Protein AF-A0A183HM89-F1 (afdb_monomer_lite)

Radius of gyration: 20.54 Å; chains: 1; bounding box: 51×41×59 Å

InterPro domains:
  IPR033060 Integrator complex subunit 7 [PTHR13322] (14-197)
  IPR056517 Integrator complex subunit 7, helical bundle [PF24437] (35-195)

Foldseek 3Di:
DQDDPPCNVPVQPDDLVSLQVQLVVCVVVVVLQPRNLVSLVSSLVVDDDLLSNLQSLLSNLCSQLDQPDLALVNLVRSLVSLVRSLVSLVVQCPDPVRVVVRVLVNLVSVLVSLQSVLSSQLNCLCVVQVPPDPDDDPVSLVVSLVSLLVSLVSLLVSLVSLVVSLVVCPVPDPVVSVVSVVSSVVSNVSSVVSNVVSVPRP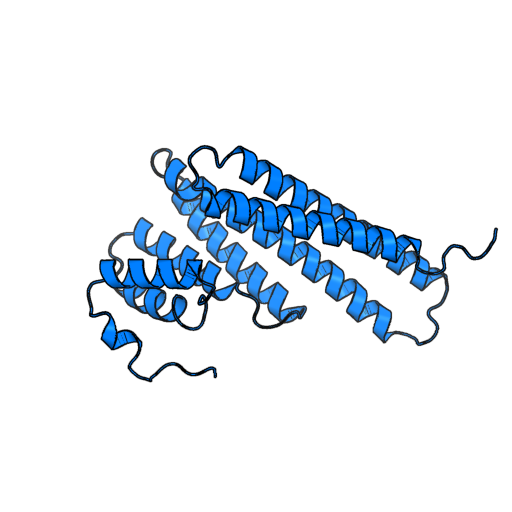PPPDD

Sequence (207 aa):
MTELPKNHLDFWGDDPWVLYLVARSAMRNGHWKLVALPILEVIHKKAKSFETGMWLTALRDICCSSLSEFTVPSLEKSIENLNSARLSLSALCSSRDSVRYFMFPLRFVDCLCSMYAALRNFLVVINTNLLLNDKPAPFIIKKISIRLQACAVRMNECHDMWLDLYKHCFDADTNTTTFVELYGGMCALFSAALQLFAKQQPLSLVL

pLDDT: mean 88.73, std 12.99, range [33.31, 98.38]

Organism: NCBI:txid387005

Structure (mmCIF, N/CA/C/O backbone):
data_AF-A0A183HM89-F1
#
_entry.id   AF-A0A183HM89-F1
#
loop_
_atom_site.group_PDB
_atom_site.id
_atom_site.type_symbol
_atom_site.label_atom_id
_atom_site.label_alt_id
_atom_site.label_comp_id
_atom_site.label_asym_id
_atom_site.label_entity_id
_atom_site.label_seq_id
_atom_site.pdbx_PDB_ins_code
_atom_site.Cartn_x
_atom_site.Cartn_y
_atom_site.Cartn_z
_atom_site.occupancy
_atom_site.B_iso_or_equiv
_atom_site.auth_seq_id
_atom_site.auth_comp_id
_atom_site.auth_asym_id
_atom_site.auth_atom_id
_atom_site.pdbx_PDB_model_num
ATOM 1 N N . MET A 1 1 ? -9.858 -20.904 -9.416 1.00 43.50 1 MET A N 1
ATOM 2 C CA . MET A 1 1 ? -8.945 -20.858 -10.580 1.00 43.50 1 MET A CA 1
ATOM 3 C C . MET A 1 1 ? -7.750 -20.012 -10.178 1.00 43.50 1 MET A C 1
ATOM 5 O O . MET A 1 1 ? -7.893 -18.800 -10.128 1.00 43.50 1 MET A O 1
ATOM 9 N N . THR A 1 2 ? -6.637 -20.618 -9.765 1.00 58.12 2 THR A N 1
ATOM 10 C CA . THR A 1 2 ? -5.543 -19.902 -9.067 1.00 58.12 2 THR A CA 1
ATOM 11 C C . THR A 1 2 ? -4.144 -20.270 -9.550 1.00 58.12 2 THR A C 1
ATOM 13 O O . THR A 1 2 ? -3.171 -19.837 -8.946 1.00 58.12 2 THR A O 1
ATOM 16 N N . GLU A 1 3 ? -4.013 -21.026 -10.639 1.00 65.06 3 GLU A N 1
ATOM 17 C CA . GLU A 1 3 ? -2.700 -21.399 -11.164 1.00 65.06 3 GLU A CA 1
ATOM 18 C C . GLU A 1 3 ? -2.549 -20.922 -12.604 1.00 65.06 3 GLU A C 1
ATOM 20 O O . GLU A 1 3 ? -3.362 -21.233 -13.476 1.00 65.06 3 GLU A O 1
ATOM 25 N N . LEU A 1 4 ? -1.511 -20.116 -12.826 1.00 69.94 4 LEU A N 1
ATOM 26 C CA . LEU A 1 4 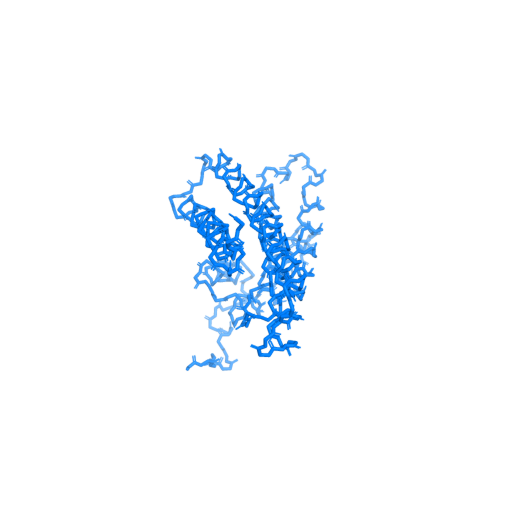? -1.069 -19.725 -14.157 1.00 69.94 4 LEU A CA 1
ATOM 27 C C . LEU A 1 4 ? -0.328 -20.904 -14.805 1.00 69.94 4 LEU A C 1
ATOM 29 O O . LEU A 1 4 ? 0.281 -21.711 -14.096 1.00 69.94 4 LEU A O 1
ATOM 33 N N . PRO A 1 5 ? -0.317 -21.005 -16.145 1.00 77.44 5 PRO A N 1
ATOM 34 C CA . PRO A 1 5 ? 0.499 -21.993 -16.841 1.00 77.44 5 PRO A CA 1
ATOM 35 C C . PRO A 1 5 ? 1.964 -21.934 -16.386 1.00 77.44 5 PRO A C 1
ATOM 37 O O . PRO A 1 5 ? 2.504 -20.849 -16.169 1.00 77.44 5 PRO A O 1
ATOM 40 N N . LYS A 1 6 ? 2.643 -23.083 -16.286 1.00 71.25 6 LYS A N 1
ATOM 41 C CA . LYS A 1 6 ? 4.047 -23.145 -15.825 1.00 71.25 6 LYS A CA 1
ATOM 42 C C . LYS A 1 6 ? 4.996 -22.247 -16.633 1.00 71.25 6 LYS A C 1
ATOM 44 O O . LYS A 1 6 ? 5.926 -21.695 -16.063 1.00 71.25 6 LYS A O 1
ATOM 49 N N . ASN A 1 7 ? 4.686 -22.023 -17.910 1.00 70.31 7 ASN A N 1
ATOM 50 C CA . ASN A 1 7 ? 5.485 -21.214 -18.833 1.00 70.31 7 ASN A CA 1
ATOM 51 C C . ASN A 1 7 ? 4.888 -19.813 -19.055 1.00 70.31 7 ASN A C 1
ATOM 53 O O . ASN A 1 7 ? 5.188 -19.171 -20.053 1.00 70.31 7 ASN A O 1
ATOM 57 N N . HIS A 1 8 ? 3.996 -19.328 -18.178 1.00 70.19 8 HIS A N 1
ATOM 58 C CA . HIS A 1 8 ? 3.287 -18.054 -18.382 1.00 70.19 8 HIS A CA 1
ATOM 59 C C . HIS A 1 8 ? 4.219 -16.833 -18.508 1.00 70.19 8 HIS A C 1
ATOM 61 O O . HIS A 1 8 ? 3.797 -15.809 -19.039 1.00 70.19 8 HIS A O 1
ATOM 67 N N . LEU A 1 9 ? 5.463 -16.935 -18.027 1.00 69.19 9 LEU A N 1
ATOM 68 C CA . LEU A 1 9 ? 6.488 -15.898 -18.162 1.00 69.19 9 LEU A CA 1
ATOM 69 C C . LEU A 1 9 ? 7.152 -15.911 -19.549 1.00 69.19 9 LEU A C 1
ATOM 71 O O . LEU A 1 9 ? 7.474 -14.843 -20.064 1.00 69.19 9 LEU A O 1
ATOM 75 N N . ASP A 1 10 ? 7.271 -17.081 -20.183 1.00 72.25 10 ASP A N 1
ATOM 76 C CA . ASP A 1 10 ? 7.957 -17.257 -21.474 1.00 72.25 10 ASP A CA 1
ATOM 77 C C . ASP A 1 10 ? 7.168 -16.646 -22.646 1.00 72.25 10 ASP A C 1
ATOM 79 O O . ASP A 1 10 ? 7.730 -16.342 -23.696 1.00 72.25 10 ASP A O 1
ATOM 83 N N . PHE A 1 11 ? 5.861 -16.416 -22.467 1.00 78.00 11 PHE A N 1
ATOM 84 C CA . PHE A 1 11 ? 4.994 -15.827 -23.496 1.00 78.00 11 PHE A CA 1
ATOM 85 C C . PHE A 1 11 ? 5.322 -14.365 -23.819 1.00 78.00 11 PHE A C 1
ATOM 87 O O . PHE A 1 11 ? 4.958 -13.888 -24.892 1.00 78.00 11 PHE A O 1
ATOM 94 N N . TRP A 1 12 ? 5.976 -13.645 -22.906 1.00 79.94 12 TRP A N 1
ATOM 95 C CA . TRP A 1 12 ? 6.200 -12.200 -23.033 1.00 79.94 12 TRP A CA 1
ATOM 96 C C . TRP A 1 12 ? 7.589 -11.848 -23.580 1.00 79.94 12 TRP A C 1
ATOM 98 O O . TRP A 1 12 ? 7.876 -10.673 -23.808 1.00 79.94 12 TRP A O 1
ATOM 108 N N . GLY A 1 13 ? 8.431 -12.859 -23.822 1.00 83.44 13 GLY A N 1
ATOM 109 C CA . GLY A 1 13 ? 9.804 -12.699 -24.291 1.00 83.44 13 GLY A CA 1
ATOM 110 C C . GLY A 1 13 ? 10.787 -12.250 -23.204 1.00 83.44 13 GLY A C 1
ATOM 111 O O . GLY A 1 13 ? 10.458 -12.156 -22.024 1.00 83.44 13 GLY A O 1
ATOM 112 N N . ASP A 1 14 ? 12.024 -11.973 -23.622 1.00 87.25 14 ASP A N 1
ATOM 113 C CA . ASP A 1 14 ? 13.154 -11.698 -22.722 1.00 87.25 14 ASP A CA 1
ATOM 114 C C . ASP A 1 14 ? 13.502 -10.215 -22.543 1.00 87.25 14 ASP A C 1
ATOM 116 O O . ASP A 1 14 ? 14.364 -9.881 -21.714 1.00 87.25 14 ASP A O 1
ATOM 120 N N . ASP A 1 15 ? 12.860 -9.339 -23.320 1.00 91.50 15 ASP A N 1
ATOM 121 C CA . ASP A 1 15 ? 13.123 -7.904 -23.294 1.00 91.50 15 ASP A CA 1
ATOM 122 C C . ASP A 1 15 ? 12.691 -7.293 -21.944 1.00 91.50 15 ASP A C 1
ATOM 124 O O . ASP A 1 15 ? 11.500 -7.310 -21.609 1.00 91.50 15 ASP A O 1
ATOM 128 N N . PRO A 1 16 ? 13.624 -6.729 -21.147 1.00 91.62 16 PRO A N 1
ATOM 129 C CA . PRO A 1 16 ? 13.301 -6.196 -19.826 1.00 91.62 16 PRO A CA 1
ATOM 130 C C . PRO A 1 16 ? 12.268 -5.068 -19.853 1.00 91.62 16 PRO A C 1
ATOM 132 O O . PRO A 1 16 ? 11.530 -4.903 -18.881 1.00 91.62 16 PRO A O 1
ATOM 135 N N . TRP A 1 17 ? 12.205 -4.294 -20.940 1.00 93.44 17 TRP A N 1
ATOM 136 C CA . TRP A 1 17 ? 11.247 -3.201 -21.067 1.00 93.44 17 TRP A CA 1
ATOM 137 C C . TRP A 1 17 ? 9.826 -3.715 -21.313 1.00 93.44 17 TRP A C 1
ATOM 139 O O . TRP A 1 17 ? 8.907 -3.309 -20.599 1.00 93.44 17 TRP A O 1
ATOM 149 N N . VAL A 1 18 ? 9.635 -4.659 -22.240 1.00 94.31 18 VAL A N 1
ATOM 150 C CA . VAL A 1 18 ? 8.342 -5.341 -22.437 1.00 94.31 18 VAL A CA 1
ATOM 151 C C . VAL A 1 18 ? 7.877 -6.003 -21.140 1.00 94.31 18 VAL A C 1
ATOM 153 O O . VAL A 1 18 ? 6.747 -5.770 -20.705 1.00 94.31 18 VAL A O 1
ATOM 156 N N . LEU A 1 19 ? 8.755 -6.748 -20.466 1.00 94.81 19 LEU A N 1
ATOM 157 C CA . LEU A 1 19 ? 8.446 -7.377 -19.180 1.00 94.81 19 LEU A CA 1
ATOM 158 C C . LEU A 1 19 ? 8.037 -6.344 -18.119 1.00 94.81 19 LEU A C 1
ATOM 160 O O . LEU A 1 19 ? 7.037 -6.529 -17.424 1.00 94.81 19 LEU A O 1
ATOM 164 N N . TYR A 1 20 ? 8.742 -5.215 -18.031 1.00 96.00 20 TYR A N 1
ATOM 165 C CA . TYR A 1 20 ? 8.374 -4.122 -17.132 1.00 96.00 20 TYR A CA 1
ATOM 166 C C . TYR A 1 20 ? 6.972 -3.560 -17.428 1.00 96.00 20 TYR A C 1
ATOM 168 O O . TYR A 1 20 ? 6.183 -3.342 -16.505 1.00 96.00 20 TYR A O 1
ATOM 176 N N . LEU A 1 21 ? 6.619 -3.367 -18.704 1.00 95.75 21 LEU A N 1
ATOM 177 C CA . LEU A 1 21 ? 5.287 -2.902 -19.103 1.00 95.75 21 LEU A CA 1
ATOM 178 C C . LEU A 1 21 ? 4.186 -3.904 -18.728 1.00 95.75 21 LEU A C 1
ATOM 180 O O . LEU A 1 21 ? 3.126 -3.490 -18.245 1.00 95.75 21 LEU A O 1
ATOM 184 N N . VAL A 1 22 ? 4.442 -5.205 -18.900 1.00 94.94 22 VAL A N 1
ATOM 185 C CA . VAL A 1 22 ? 3.522 -6.277 -18.490 1.00 94.94 22 VAL A CA 1
ATOM 186 C C . VAL A 1 22 ? 3.343 -6.273 -16.972 1.00 94.94 22 VAL A C 1
ATOM 188 O O . VAL A 1 22 ? 2.206 -6.238 -16.501 1.00 94.94 22 VAL A O 1
ATOM 191 N N . ALA A 1 23 ? 4.434 -6.215 -16.201 1.00 96.12 23 ALA A N 1
ATOM 192 C CA . ALA A 1 23 ? 4.377 -6.137 -14.741 1.00 96.12 23 ALA A CA 1
ATOM 193 C C . ALA A 1 23 ? 3.578 -4.915 -14.267 1.00 96.12 23 ALA A C 1
ATOM 195 O O . ALA A 1 23 ? 2.689 -5.042 -13.426 1.00 96.12 23 ALA A O 1
ATOM 196 N N . ARG A 1 24 ? 3.818 -3.741 -14.860 1.00 95.44 24 ARG A N 1
ATOM 197 C CA . ARG A 1 24 ? 3.073 -2.510 -14.558 1.00 95.44 24 ARG A CA 1
ATOM 198 C C . ARG A 1 24 ? 1.575 -2.659 -14.839 1.00 95.44 24 ARG A C 1
ATOM 200 O O . ARG A 1 24 ? 0.753 -2.235 -14.029 1.00 95.44 24 ARG A O 1
ATOM 207 N N . SER A 1 25 ? 1.208 -3.274 -15.965 1.00 95.19 25 SER A N 1
ATOM 208 C CA . SER A 1 25 ? -0.196 -3.552 -16.294 1.00 95.19 25 SER A CA 1
ATOM 209 C C . SER A 1 25 ? -0.821 -4.540 -15.305 1.00 95.19 25 SER A C 1
ATOM 211 O O . SER A 1 25 ? -1.937 -4.324 -14.836 1.00 95.19 25 SER A O 1
ATOM 213 N N . ALA A 1 26 ? -0.096 -5.593 -14.928 1.00 94.88 26 ALA A N 1
ATOM 214 C CA . ALA A 1 26 ? -0.544 -6.566 -13.939 1.00 94.88 26 ALA A CA 1
ATOM 215 C C . ALA A 1 26 ? -0.775 -5.922 -12.561 1.00 94.88 26 ALA A C 1
ATOM 217 O O . ALA A 1 26 ? -1.813 -6.166 -11.948 1.00 94.88 26 ALA A O 1
ATOM 218 N N . MET A 1 27 ? 0.125 -5.040 -12.109 1.00 94.81 27 MET A N 1
ATOM 219 C CA . MET A 1 27 ? -0.066 -4.260 -10.880 1.00 94.81 27 MET A CA 1
ATOM 220 C C . MET A 1 27 ? -1.336 -3.407 -10.949 1.00 94.81 27 MET A C 1
ATOM 222 O O . MET A 1 27 ? -2.167 -3.464 -10.044 1.00 94.81 27 MET A O 1
ATOM 226 N N . ARG A 1 28 ? -1.538 -2.669 -12.047 1.00 92.31 28 ARG A N 1
ATOM 227 C CA . ARG A 1 28 ? -2.732 -1.829 -12.233 1.00 92.31 28 ARG A CA 1
ATOM 228 C C . ARG A 1 28 ? -4.040 -2.627 -12.161 1.00 92.31 28 ARG A C 1
ATOM 230 O O . ARG A 1 28 ? -5.034 -2.108 -11.677 1.00 92.31 28 ARG A O 1
ATOM 237 N N . ASN A 1 29 ? -4.030 -3.882 -12.609 1.00 91.62 29 ASN A N 1
ATOM 238 C CA . ASN A 1 29 ? -5.200 -4.764 -12.605 1.00 91.62 29 ASN A CA 1
ATOM 239 C C . ASN A 1 29 ? -5.315 -5.648 -11.344 1.00 91.62 29 ASN A C 1
ATOM 241 O O . ASN A 1 29 ? -6.124 -6.569 -11.313 1.00 91.62 29 ASN A O 1
ATOM 245 N N . GLY A 1 30 ? -4.508 -5.413 -10.303 1.00 91.00 30 GLY A N 1
ATOM 246 C CA . GLY A 1 30 ? -4.598 -6.169 -9.045 1.00 91.00 30 GLY A CA 1
ATOM 247 C C . GLY A 1 30 ? -3.865 -7.518 -9.035 1.00 91.00 30 GLY A C 1
ATOM 248 O O . GLY A 1 30 ? -3.858 -8.209 -8.019 1.00 91.00 30 GLY A O 1
ATOM 249 N N . HIS A 1 31 ? -3.170 -7.897 -10.111 1.00 93.00 31 HIS A N 1
ATOM 250 C CA . HIS A 1 31 ? -2.408 -9.151 -10.207 1.00 93.00 31 HIS A CA 1
ATOM 251 C C . HIS A 1 31 ? -0.983 -9.021 -9.641 1.00 93.00 31 HIS A C 1
ATOM 253 O O . HIS A 1 31 ? 0.008 -9.347 -10.299 1.00 93.00 31 HIS A O 1
ATOM 259 N N . TRP A 1 32 ? -0.876 -8.526 -8.405 1.00 94.44 32 TRP A N 1
ATOM 260 C CA . TRP A 1 32 ? 0.393 -8.090 -7.812 1.00 94.44 32 TRP A CA 1
ATOM 261 C C . TRP A 1 32 ? 1.334 -9.267 -7.537 1.00 94.44 32 TRP A C 1
ATOM 263 O O . TRP A 1 32 ? 2.454 -9.300 -8.036 1.00 94.44 32 TRP A O 1
ATOM 273 N N . LYS A 1 33 ? 0.873 -10.265 -6.774 1.00 93.00 33 LYS A N 1
ATOM 274 C CA . LYS A 1 33 ? 1.698 -11.417 -6.366 1.00 93.00 33 LYS A CA 1
ATOM 275 C C . LYS A 1 33 ? 1.858 -12.474 -7.451 1.00 93.00 33 LYS A C 1
ATOM 277 O O . LYS A 1 33 ? 2.943 -13.009 -7.612 1.00 93.00 33 LYS A O 1
ATOM 282 N N . LEU A 1 34 ? 0.779 -12.791 -8.166 1.00 90.44 34 LEU A N 1
ATOM 283 C CA . LEU A 1 34 ? 0.769 -13.929 -9.090 1.00 90.44 34 LEU A CA 1
ATOM 284 C C . LEU A 1 34 ? 1.454 -13.632 -10.426 1.00 90.44 34 LEU A C 1
ATOM 286 O O . LEU A 1 34 ? 2.015 -14.543 -11.016 1.00 90.44 34 LEU A O 1
ATOM 290 N N . VAL A 1 35 ? 1.399 -12.383 -10.904 1.00 92.56 35 VAL A N 1
ATOM 291 C CA . VAL A 1 35 ? 1.915 -12.014 -12.233 1.00 92.56 35 VAL A CA 1
ATOM 292 C C . VAL A 1 35 ? 3.024 -10.977 -12.125 1.00 92.56 35 VAL A C 1
ATOM 294 O O . VAL A 1 35 ? 4.127 -11.208 -12.610 1.00 92.56 35 VAL A O 1
ATOM 297 N N . ALA A 1 36 ? 2.760 -9.833 -11.484 1.00 95.94 36 ALA A N 1
ATOM 298 C CA . ALA A 1 36 ? 3.723 -8.735 -11.482 1.00 95.94 36 ALA A CA 1
ATOM 299 C C . ALA A 1 36 ? 5.013 -9.092 -10.734 1.00 95.94 36 ALA A C 1
ATOM 301 O O . ALA A 1 36 ? 6.098 -8.891 -11.272 1.00 95.94 36 ALA A O 1
ATOM 302 N N . LEU A 1 37 ? 4.910 -9.650 -9.525 1.00 96.12 37 LEU A N 1
ATOM 303 C CA . LEU A 1 37 ? 6.066 -9.957 -8.684 1.00 96.12 37 LEU A CA 1
ATOM 304 C C . LEU A 1 37 ? 7.083 -10.902 -9.363 1.00 96.12 37 LEU A C 1
ATOM 306 O O . LEU A 1 37 ? 8.247 -10.505 -9.441 1.00 96.12 37 LEU A O 1
ATOM 310 N N . PRO A 1 38 ? 6.700 -12.070 -9.926 1.00 94.75 38 PRO A N 1
ATOM 311 C CA . PRO A 1 38 ? 7.638 -12.929 -10.653 1.00 94.75 38 PRO A CA 1
ATOM 312 C C . PRO A 1 38 ? 8.347 -12.216 -11.812 1.00 94.75 38 PRO A C 1
ATOM 314 O O . PRO A 1 38 ? 9.552 -12.378 -12.003 1.00 94.75 38 PRO A O 1
ATOM 317 N N . ILE A 1 39 ? 7.628 -11.376 -12.564 1.00 95.31 39 ILE A N 1
ATOM 318 C CA . ILE A 1 39 ? 8.214 -10.611 -13.672 1.00 95.31 39 ILE A CA 1
ATOM 319 C C . ILE A 1 39 ? 9.216 -9.576 -13.145 1.00 95.31 39 ILE A C 1
ATOM 321 O O . ILE A 1 39 ? 10.328 -9.467 -13.667 1.00 95.31 39 ILE A O 1
ATOM 325 N N . LEU A 1 40 ? 8.849 -8.845 -12.087 1.00 96.75 40 LEU A N 1
ATOM 326 C CA . LEU A 1 40 ? 9.720 -7.866 -11.434 1.00 96.75 40 LEU A CA 1
ATOM 327 C C . LEU A 1 40 ? 11.003 -8.521 -10.899 1.00 96.75 40 LEU A C 1
ATOM 329 O O . LEU A 1 40 ? 12.074 -7.928 -10.987 1.00 96.75 40 LEU A O 1
ATOM 333 N N . GLU A 1 41 ? 10.928 -9.753 -10.392 1.00 95.50 41 GLU A N 1
ATOM 334 C CA . GLU A 1 41 ? 12.094 -10.524 -9.943 1.00 95.50 41 GLU A CA 1
ATOM 335 C C . GLU A 1 41 ? 13.050 -10.888 -11.078 1.00 95.50 41 GLU A C 1
ATOM 337 O O . GLU A 1 41 ? 14.270 -10.819 -10.902 1.00 95.50 41 GLU A O 1
ATOM 342 N N . VAL A 1 42 ? 12.516 -11.238 -12.250 1.00 93.94 42 VAL A N 1
ATOM 343 C CA . VAL A 1 42 ? 13.322 -11.523 -13.444 1.00 93.94 42 VAL A CA 1
ATOM 344 C C . VAL A 1 42 ? 14.054 -10.266 -13.908 1.00 93.94 42 VAL A C 1
ATOM 346 O O . VAL A 1 42 ? 15.271 -10.304 -14.104 1.00 93.94 42 VAL A O 1
ATOM 349 N N . ILE A 1 43 ? 13.351 -9.140 -14.050 1.00 95.12 43 ILE A N 1
ATOM 350 C CA . ILE A 1 43 ? 13.974 -7.900 -14.539 1.00 95.12 43 ILE A CA 1
ATOM 351 C C . ILE A 1 43 ? 14.906 -7.263 -13.502 1.00 95.12 43 ILE A C 1
ATOM 353 O O . ILE A 1 43 ? 15.910 -6.667 -13.884 1.00 95.12 43 ILE A O 1
ATOM 357 N N . HIS A 1 44 ? 14.650 -7.447 -12.202 1.00 95.62 44 HIS A N 1
ATOM 358 C CA . HIS A 1 44 ? 15.530 -6.967 -11.133 1.00 95.62 44 HIS A CA 1
ATOM 359 C C . HIS A 1 44 ? 16.934 -7.575 -11.233 1.00 95.62 44 HIS A C 1
ATOM 361 O O . HIS A 1 44 ? 17.924 -6.870 -11.064 1.00 95.62 44 HIS A O 1
ATOM 367 N N . LYS A 1 45 ? 17.050 -8.860 -11.595 1.00 93.25 45 LYS A N 1
ATOM 368 C CA . LYS A 1 45 ? 18.353 -9.519 -11.823 1.00 93.25 45 LYS A CA 1
ATOM 369 C C . LYS A 1 45 ? 19.129 -8.931 -13.007 1.00 93.25 45 LYS A C 1
ATOM 371 O O . LYS A 1 45 ? 20.341 -9.103 -13.082 1.00 93.25 45 LYS A O 1
ATOM 376 N N . LYS A 1 46 ? 18.437 -8.262 -13.933 1.00 92.56 46 LYS A N 1
ATOM 377 C CA . LYS A 1 46 ? 19.010 -7.626 -15.128 1.00 92.56 46 LYS A CA 1
ATOM 378 C C . LYS A 1 46 ? 19.274 -6.120 -14.921 1.00 92.56 46 LYS A C 1
ATOM 380 O O . LYS A 1 46 ? 19.742 -5.461 -15.850 1.00 92.56 46 LYS A O 1
ATOM 385 N N . ALA A 1 47 ? 18.974 -5.561 -13.742 1.00 92.25 47 ALA A N 1
ATOM 386 C CA . ALA A 1 47 ? 19.139 -4.138 -13.457 1.00 92.25 47 ALA A CA 1
ATOM 387 C C . ALA A 1 47 ? 20.623 -3.731 -13.451 1.00 92.25 47 ALA A C 1
ATOM 389 O O . ALA A 1 47 ? 21.446 -4.359 -12.791 1.00 92.25 47 ALA A O 1
ATOM 390 N N . LYS A 1 48 ? 20.957 -2.665 -14.190 1.00 91.31 48 LYS A N 1
ATOM 391 C CA . LYS A 1 48 ? 22.343 -2.183 -14.349 1.00 91.31 48 LYS A CA 1
ATOM 392 C C . LYS A 1 48 ? 22.666 -0.923 -13.547 1.00 91.31 48 LYS A C 1
ATOM 394 O O . LYS A 1 48 ? 23.834 -0.680 -13.271 1.00 91.31 48 LYS A O 1
ATOM 399 N N . SER A 1 49 ? 21.657 -0.115 -13.213 1.00 93.31 49 SER A N 1
ATOM 400 C CA . SER A 1 49 ? 21.833 1.120 -12.442 1.00 93.31 49 SER A CA 1
ATOM 401 C C . SER A 1 49 ? 21.275 0.964 -11.034 1.00 93.31 49 SER A C 1
ATOM 403 O O . SER A 1 49 ? 20.327 0.203 -10.814 1.00 93.31 49 SER A O 1
ATOM 405 N N . PHE A 1 50 ? 21.849 1.713 -10.094 1.00 91.56 50 PHE A N 1
ATOM 406 C CA . PHE A 1 50 ? 21.372 1.755 -8.718 1.00 91.56 50 PHE A CA 1
ATOM 407 C C . PHE A 1 50 ? 19.914 2.223 -8.657 1.00 91.56 50 PHE A C 1
ATOM 409 O O . PHE A 1 50 ? 19.085 1.572 -8.031 1.00 91.56 50 PHE A O 1
ATOM 416 N N . GLU A 1 51 ? 19.568 3.285 -9.383 1.00 92.94 51 GLU A N 1
ATOM 417 C CA . GLU A 1 51 ? 18.218 3.853 -9.406 1.00 92.94 51 GLU A CA 1
ATOM 418 C C . GLU A 1 51 ? 17.197 2.845 -9.934 1.00 92.94 51 GLU A C 1
ATOM 420 O O . GLU A 1 51 ? 16.127 2.665 -9.355 1.00 92.94 51 GLU A O 1
ATOM 425 N N . THR A 1 52 ? 17.551 2.131 -11.005 1.00 93.94 52 THR A N 1
ATOM 426 C CA . THR A 1 52 ? 16.701 1.079 -11.569 1.00 93.94 52 THR A CA 1
ATOM 427 C C . THR A 1 52 ? 16.519 -0.059 -10.567 1.00 93.94 52 THR A C 1
ATOM 429 O O . THR A 1 52 ? 15.400 -0.530 -10.372 1.00 93.94 52 THR A O 1
ATOM 432 N N . GLY A 1 53 ? 17.595 -0.481 -9.896 1.00 95.81 53 GLY A N 1
ATOM 433 C CA . GLY A 1 53 ? 17.541 -1.509 -8.856 1.00 95.81 53 GLY A CA 1
ATOM 434 C C . GLY A 1 53 ? 16.643 -1.109 -7.684 1.00 95.81 53 GLY A C 1
ATOM 435 O O . GLY A 1 53 ? 15.783 -1.887 -7.271 1.00 95.81 53 GLY A O 1
ATOM 436 N N . MET A 1 54 ? 16.770 0.127 -7.199 1.00 96.38 54 MET A N 1
ATOM 437 C CA . MET A 1 54 ? 15.957 0.660 -6.102 1.00 96.38 54 MET A CA 1
ATOM 438 C C . MET A 1 54 ? 14.484 0.797 -6.492 1.00 96.38 54 MET A C 1
ATOM 440 O O . MET A 1 54 ? 13.600 0.452 -5.710 1.00 96.38 54 MET A O 1
ATOM 444 N N . TRP A 1 55 ? 14.202 1.232 -7.721 1.00 96.94 55 TRP A N 1
ATOM 445 C CA . TRP A 1 55 ? 12.833 1.332 -8.222 1.00 96.94 55 TRP A CA 1
ATOM 446 C C . TRP A 1 55 ? 12.173 -0.043 -8.327 1.00 96.94 55 TRP A C 1
ATOM 448 O O . TRP A 1 55 ? 11.058 -0.244 -7.849 1.00 96.94 55 TRP A O 1
ATOM 458 N N . LEU A 1 56 ? 12.883 -1.020 -8.893 1.00 97.75 56 LEU A N 1
ATOM 459 C CA . LEU A 1 56 ? 12.392 -2.391 -8.989 1.00 97.75 56 LEU A CA 1
ATOM 460 C C . LEU A 1 56 ? 12.237 -3.042 -7.609 1.00 97.75 56 LEU A C 1
ATOM 462 O O . LEU A 1 56 ? 11.277 -3.781 -7.405 1.00 97.75 56 LEU A O 1
ATOM 466 N N . THR A 1 57 ? 13.117 -2.737 -6.652 1.00 97.88 57 THR A N 1
ATOM 467 C CA . THR A 1 57 ? 12.973 -3.173 -5.252 1.00 97.88 57 THR A CA 1
ATOM 468 C C . THR A 1 57 ? 11.690 -2.618 -4.643 1.00 97.88 57 THR A C 1
ATOM 470 O O . THR A 1 57 ? 10.871 -3.389 -4.147 1.00 97.88 57 THR A O 1
ATOM 473 N N . ALA A 1 58 ? 11.443 -1.312 -4.786 1.00 98.19 58 ALA A N 1
ATOM 474 C CA . ALA A 1 58 ? 10.218 -0.689 -4.295 1.00 98.19 58 ALA A CA 1
ATOM 475 C C . ALA A 1 58 ? 8.955 -1.329 -4.892 1.00 98.19 58 ALA A C 1
ATOM 477 O O . ALA A 1 58 ? 8.014 -1.636 -4.164 1.00 98.19 58 ALA A O 1
ATOM 478 N N . LEU A 1 59 ? 8.933 -1.583 -6.205 1.00 98.12 59 LEU A N 1
ATOM 479 C CA . LEU A 1 59 ? 7.792 -2.223 -6.866 1.00 98.12 59 LEU A CA 1
ATOM 480 C C . LEU A 1 59 ? 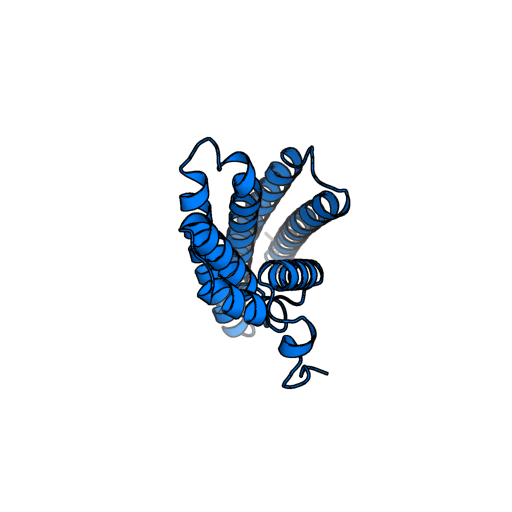7.556 -3.662 -6.393 1.00 98.12 59 LEU A C 1
ATOM 482 O O . LEU A 1 59 ? 6.403 -4.062 -6.211 1.00 98.12 59 LEU A O 1
ATOM 486 N N . ARG A 1 60 ? 8.626 -4.440 -6.182 1.00 98.06 60 ARG A N 1
ATOM 487 C CA . ARG A 1 60 ? 8.533 -5.804 -5.635 1.00 98.06 60 ARG A CA 1
ATOM 488 C C . ARG A 1 60 ? 7.943 -5.783 -4.232 1.00 98.06 60 ARG A C 1
ATOM 490 O O . ARG A 1 60 ? 6.993 -6.514 -3.965 1.00 98.06 60 ARG A O 1
ATOM 497 N N . ASP A 1 61 ? 8.445 -4.902 -3.378 1.00 98.25 61 ASP A N 1
ATOM 498 C CA . ASP A 1 61 ? 7.979 -4.759 -2.002 1.00 98.25 61 ASP A CA 1
ATOM 499 C C . ASP A 1 61 ? 6.514 -4.290 -1.939 1.00 98.25 61 ASP A C 1
ATOM 501 O O . ASP A 1 61 ? 5.715 -4.842 -1.177 1.00 98.25 61 ASP A O 1
ATOM 505 N N . ILE A 1 62 ? 6.101 -3.370 -2.820 1.00 97.88 62 ILE A N 1
ATOM 506 C CA . ILE A 1 62 ? 4.686 -2.997 -2.989 1.00 97.88 62 ILE A CA 1
ATOM 507 C C . ILE A 1 62 ? 3.854 -4.220 -3.392 1.00 97.88 62 ILE A C 1
ATOM 509 O O . ILE A 1 62 ? 2.811 -4.471 -2.788 1.00 97.88 62 ILE A O 1
ATOM 513 N N . CYS A 1 63 ? 4.305 -5.034 -4.350 1.00 97.44 63 CYS A N 1
ATOM 514 C CA . CYS A 1 63 ? 3.573 -6.245 -4.731 1.00 97.44 63 CYS A CA 1
ATOM 515 C C . CYS A 1 63 ? 3.430 -7.225 -3.556 1.00 97.44 63 CYS A C 1
ATOM 517 O O . CYS A 1 63 ? 2.338 -7.751 -3.310 1.00 97.44 63 CYS A O 1
ATOM 519 N N . CYS A 1 64 ? 4.508 -7.428 -2.796 1.00 96.62 64 CYS A N 1
ATOM 520 C CA . CYS A 1 64 ? 4.536 -8.270 -1.602 1.00 96.62 64 CYS A CA 1
ATOM 521 C C . CYS A 1 64 ? 3.606 -7.763 -0.489 1.00 96.62 64 CYS A C 1
ATOM 523 O O . CYS A 1 64 ? 3.137 -8.567 0.319 1.00 96.62 64 CYS A O 1
ATOM 525 N N . SER A 1 65 ? 3.301 -6.463 -0.458 1.00 96.50 65 SER A N 1
ATOM 526 C CA . SER A 1 65 ? 2.366 -5.862 0.501 1.00 96.50 65 SER A CA 1
ATOM 527 C C . SER A 1 65 ? 0.881 -6.108 0.203 1.00 96.50 65 SER A C 1
ATOM 529 O O . SER A 1 65 ? 0.038 -5.792 1.039 1.00 96.50 65 SER A O 1
ATOM 531 N N . SER A 1 66 ? 0.526 -6.665 -0.964 1.00 93.88 66 SER A N 1
ATOM 532 C CA . SER A 1 66 ? -0.877 -7.016 -1.236 1.00 93.88 66 SER A CA 1
ATOM 533 C C . SER A 1 66 ? -1.394 -8.021 -0.206 1.00 93.88 66 SER A C 1
ATOM 535 O O . SER A 1 66 ? -0.791 -9.072 0.024 1.00 93.88 66 SER A O 1
ATOM 537 N N . LEU A 1 67 ? -2.535 -7.728 0.406 1.00 91.50 67 LEU A N 1
ATOM 538 C CA . LEU A 1 67 ? -3.139 -8.616 1.393 1.00 91.50 67 LEU A CA 1
ATOM 539 C C . LEU A 1 67 ? -3.813 -9.794 0.684 1.00 91.50 67 LEU A C 1
ATOM 541 O O . LEU A 1 67 ? -4.678 -9.601 -0.164 1.00 91.50 67 LEU A O 1
ATOM 545 N N . SER A 1 68 ? -3.413 -11.017 1.034 1.00 85.94 68 SER A N 1
ATOM 546 C CA . SER A 1 68 ? -4.143 -12.238 0.660 1.00 85.94 68 SER A CA 1
ATOM 547 C C . SER A 1 68 ? -5.233 -12.574 1.673 1.00 85.94 68 SER A C 1
ATOM 549 O O . SER A 1 68 ? -6.247 -13.166 1.323 1.00 85.94 68 SER A O 1
ATOM 551 N N . GLU A 1 69 ? -5.020 -12.184 2.929 1.00 91.38 69 GLU A N 1
ATOM 552 C CA . GLU A 1 69 ? -5.909 -12.451 4.051 1.00 91.38 69 GLU A CA 1
ATOM 553 C C . GLU A 1 69 ? -5.947 -11.232 4.973 1.00 91.38 69 GLU A C 1
ATOM 555 O O . GLU A 1 69 ? -4.951 -10.519 5.134 1.00 91.38 69 GLU A O 1
ATOM 560 N N . PHE A 1 70 ? -7.097 -11.000 5.605 1.00 92.44 70 PHE A N 1
ATOM 561 C CA . PHE A 1 70 ? -7.285 -9.903 6.550 1.00 92.44 70 PHE A CA 1
ATOM 562 C C . PHE A 1 70 ? -7.007 -10.366 7.986 1.00 92.44 70 PHE A C 1
ATOM 564 O O . PHE A 1 70 ? -7.912 -10.514 8.805 1.00 92.44 70 PHE A O 1
ATOM 571 N N . THR A 1 71 ? -5.735 -10.639 8.281 1.00 95.06 71 THR A N 1
ATOM 572 C CA . THR A 1 71 ? -5.269 -11.087 9.603 1.00 95.06 71 THR A CA 1
ATOM 573 C C . THR A 1 71 ? -4.194 -10.153 10.160 1.00 95.06 71 THR A C 1
ATOM 575 O O . THR A 1 71 ? -3.559 -9.402 9.415 1.00 95.06 71 THR A O 1
ATOM 578 N N . VAL A 1 72 ? -3.962 -10.198 11.480 1.00 94.94 72 VAL A N 1
ATOM 579 C CA . VAL A 1 72 ? -2.898 -9.402 12.121 1.00 94.94 72 VAL A CA 1
ATOM 580 C C . VAL A 1 72 ? -1.513 -9.732 11.534 1.00 94.94 72 VAL A C 1
ATOM 582 O O . VAL A 1 72 ? -0.855 -8.787 11.099 1.00 94.94 72 VAL A O 1
ATOM 585 N N . PRO A 1 73 ? -1.088 -11.011 11.415 1.00 96.25 73 PRO A N 1
ATOM 586 C CA . PRO A 1 73 ? 0.214 -11.336 10.824 1.00 96.25 73 PRO A CA 1
ATOM 587 C C . PRO A 1 73 ? 0.341 -10.904 9.357 1.00 96.25 73 PRO A C 1
ATOM 589 O O . PRO A 1 73 ? 1.386 -10.399 8.949 1.00 96.25 73 PRO A O 1
ATOM 592 N N . SER A 1 74 ? -0.721 -11.049 8.553 1.00 96.25 74 SER A N 1
ATOM 593 C CA . SER A 1 74 ? -0.704 -10.614 7.149 1.00 96.25 74 SER A CA 1
ATOM 594 C C . SER A 1 74 ? -0.547 -9.095 7.016 1.00 96.25 74 SER A C 1
ATOM 596 O O . SER A 1 74 ? 0.194 -8.632 6.146 1.00 96.25 74 SER A O 1
ATOM 598 N N . LEU A 1 75 ? -1.196 -8.313 7.886 1.00 97.19 75 LEU A N 1
ATOM 599 C CA . LEU A 1 75 ? -1.040 -6.856 7.928 1.00 97.19 75 LEU A CA 1
ATOM 600 C C . LEU A 1 75 ? 0.351 -6.442 8.407 1.00 97.19 75 LEU A C 1
ATOM 602 O O . LEU A 1 75 ? 0.952 -5.568 7.793 1.00 97.19 75 LEU A O 1
ATOM 606 N N . GLU A 1 76 ? 0.886 -7.078 9.451 1.00 97.12 76 GLU A N 1
ATOM 607 C CA . GLU A 1 76 ? 2.256 -6.831 9.922 1.00 97.12 76 GLU A CA 1
ATOM 608 C C . GLU A 1 76 ? 3.270 -7.076 8.811 1.00 97.12 76 GLU A C 1
ATOM 610 O O . GLU A 1 76 ? 4.075 -6.194 8.509 1.00 97.12 76 GLU A O 1
ATOM 615 N N . LYS A 1 77 ? 3.155 -8.213 8.115 1.00 97.56 77 LYS A N 1
ATOM 616 C CA . LYS A 1 77 ? 4.052 -8.516 7.002 1.00 97.56 77 LYS A CA 1
ATOM 617 C C . LYS A 1 77 ? 3.928 -7.507 5.862 1.00 97.56 77 LYS A C 1
ATOM 619 O O . LYS A 1 77 ? 4.921 -7.131 5.243 1.00 97.56 77 LYS A O 1
ATOM 624 N N . SER A 1 78 ? 2.712 -7.047 5.589 1.00 97.75 78 SER A N 1
ATOM 625 C CA . SER A 1 78 ? 2.467 -6.045 4.551 1.00 97.75 78 SER A CA 1
ATOM 626 C C . SER A 1 78 ? 3.054 -4.683 4.922 1.00 97.75 78 SER A C 1
ATOM 628 O O . SER A 1 78 ? 3.647 -4.031 4.068 1.00 97.75 78 SER A O 1
ATOM 630 N N . ILE A 1 79 ? 2.964 -4.281 6.192 1.00 98.12 79 ILE A N 1
ATOM 631 C CA . ILE A 1 79 ? 3.581 -3.056 6.724 1.00 98.12 79 ILE A CA 1
ATOM 632 C C . ILE A 1 79 ? 5.111 -3.131 6.642 1.00 98.12 79 ILE A C 1
ATOM 634 O O . ILE A 1 79 ? 5.744 -2.146 6.269 1.00 98.12 79 ILE A O 1
ATOM 638 N N . GLU A 1 80 ? 5.727 -4.275 6.952 1.00 98.19 80 GLU A N 1
ATOM 639 C CA . GLU A 1 80 ? 7.175 -4.472 6.769 1.00 98.19 80 GLU A CA 1
ATOM 640 C C . GLU A 1 80 ? 7.593 -4.243 5.313 1.00 98.19 80 GLU A C 1
ATOM 642 O O . GLU A 1 80 ? 8.509 -3.464 5.047 1.00 98.19 80 GLU A O 1
ATOM 647 N N . ASN A 1 81 ? 6.881 -4.869 4.371 1.00 98.25 81 ASN A N 1
ATOM 648 C CA . ASN A 1 81 ? 7.154 -4.711 2.945 1.00 98.25 81 ASN A CA 1
ATOM 649 C C . ASN A 1 81 ? 6.963 -3.249 2.503 1.00 98.25 81 ASN A C 1
ATOM 651 O O . ASN A 1 81 ? 7.820 -2.699 1.820 1.00 98.25 81 ASN A O 1
ATOM 655 N N . LEU A 1 82 ? 5.903 -2.566 2.951 1.00 98.38 82 LEU A N 1
ATOM 656 C CA . LEU A 1 82 ? 5.694 -1.144 2.643 1.00 98.38 82 LEU A CA 1
ATOM 657 C C . LEU A 1 82 ? 6.791 -0.248 3.226 1.00 98.38 82 LEU A C 1
ATOM 659 O O . LEU A 1 82 ? 7.219 0.696 2.566 1.00 98.38 82 LEU A O 1
ATOM 663 N N . ASN A 1 83 ? 7.298 -0.545 4.424 1.00 98.38 83 ASN A N 1
ATOM 664 C CA . ASN A 1 83 ? 8.432 0.186 4.987 1.00 98.38 83 ASN A CA 1
ATOM 665 C C . ASN A 1 83 ? 9.713 -0.025 4.166 1.00 98.38 83 ASN A C 1
ATOM 667 O O . ASN A 1 83 ? 10.448 0.937 3.947 1.00 98.38 83 ASN A O 1
ATOM 671 N N . SER A 1 84 ? 9.956 -1.240 3.670 1.00 98.25 84 SER A N 1
ATOM 672 C CA . SER A 1 84 ? 11.073 -1.530 2.759 1.00 98.25 84 SER A CA 1
ATOM 673 C C . SER A 1 84 ? 10.937 -0.778 1.426 1.00 98.25 84 SER A C 1
ATOM 675 O O . SER A 1 84 ? 11.871 -0.093 0.992 1.00 98.25 84 SER A O 1
ATOM 677 N N . ALA A 1 85 ? 9.735 -0.780 0.837 1.00 98.38 85 ALA A N 1
ATOM 678 C CA . ALA A 1 85 ? 9.433 -0.003 -0.362 1.00 98.38 85 ALA A CA 1
ATOM 679 C C . ALA A 1 85 ? 9.671 1.495 -0.137 1.00 98.38 85 ALA A C 1
ATOM 681 O O . ALA A 1 85 ? 10.290 2.166 -0.964 1.00 98.38 85 ALA A O 1
ATOM 682 N N . ARG A 1 86 ? 9.225 2.014 1.012 1.00 97.94 86 ARG A N 1
ATOM 683 C CA . ARG A 1 86 ? 9.416 3.410 1.399 1.00 97.94 86 ARG A CA 1
ATOM 684 C C . ARG A 1 86 ? 10.888 3.778 1.495 1.00 97.94 86 ARG A C 1
ATOM 686 O O . ARG A 1 86 ? 11.273 4.804 0.955 1.00 97.94 86 ARG A O 1
ATOM 693 N N . LEU A 1 87 ? 11.714 2.960 2.147 1.00 97.81 87 LEU A N 1
ATOM 694 C CA . LEU A 1 87 ? 13.159 3.206 2.225 1.00 97.81 87 LEU A CA 1
ATOM 695 C C . LEU A 1 87 ? 13.778 3.293 0.827 1.00 97.81 87 LEU A C 1
ATOM 697 O O . LEU A 1 87 ? 14.571 4.198 0.558 1.00 97.81 87 LEU A O 1
ATOM 701 N N . SER A 1 88 ? 13.354 2.408 -0.076 1.00 97.38 88 SER A N 1
ATOM 702 C CA . SER A 1 88 ? 13.836 2.410 -1.454 1.00 97.38 88 SER A CA 1
ATOM 703 C C . SER A 1 88 ? 13.432 3.675 -2.219 1.00 97.38 88 SER A C 1
ATOM 705 O O . SER A 1 88 ? 14.258 4.294 -2.891 1.00 97.38 88 SER A O 1
ATOM 707 N N . LEU A 1 89 ? 12.181 4.111 -2.069 1.00 97.50 89 LEU A N 1
ATOM 708 C CA . LEU A 1 89 ? 11.663 5.335 -2.688 1.00 97.50 89 LEU A CA 1
ATOM 709 C C . LEU A 1 89 ? 12.276 6.604 -2.082 1.00 97.50 89 LEU A C 1
ATOM 711 O O . LEU A 1 89 ? 12.589 7.537 -2.814 1.00 97.50 89 LEU A O 1
ATOM 715 N N . SER A 1 90 ? 12.521 6.635 -0.773 1.00 96.38 90 SER A N 1
ATOM 716 C CA . SER A 1 90 ? 13.204 7.750 -0.107 1.00 96.38 90 SER A CA 1
ATOM 717 C C . SER A 1 90 ? 14.636 7.927 -0.614 1.00 96.38 90 SER A C 1
ATOM 719 O O . SER A 1 90 ? 15.073 9.056 -0.845 1.00 96.38 90 SER A O 1
ATOM 721 N N . ALA A 1 91 ? 15.357 6.827 -0.858 1.00 95.31 91 ALA A N 1
ATOM 722 C CA . ALA A 1 91 ? 16.676 6.883 -1.486 1.00 95.31 91 ALA A CA 1
ATOM 723 C C . ALA A 1 91 ? 16.594 7.486 -2.901 1.00 95.31 91 ALA A C 1
ATOM 725 O O . ALA A 1 91 ? 17.382 8.362 -3.252 1.00 95.31 91 ALA A O 1
ATOM 726 N N . LEU A 1 92 ? 15.586 7.098 -3.686 1.00 94.75 92 LEU A N 1
ATOM 727 C CA . LEU A 1 92 ? 15.337 7.671 -5.012 1.00 94.75 92 LEU A CA 1
ATOM 728 C C . LEU A 1 92 ? 14.923 9.148 -4.966 1.00 94.75 92 LEU A C 1
ATOM 730 O O . LEU A 1 92 ? 15.242 9.896 -5.885 1.00 94.75 92 LEU A O 1
ATOM 734 N N . CYS A 1 93 ? 14.269 9.595 -3.898 1.00 94.00 93 CYS A N 1
ATOM 735 C CA . CYS A 1 93 ? 13.927 10.998 -3.649 1.00 94.00 93 CYS A CA 1
ATOM 736 C C . CYS A 1 93 ? 15.082 11.817 -3.040 1.00 94.00 93 CYS A C 1
ATOM 738 O O . CYS A 1 93 ? 14.880 12.969 -2.667 1.00 94.00 93 CYS A O 1
ATOM 740 N N . SER A 1 94 ? 16.294 11.270 -2.918 1.00 90.62 94 SER A N 1
ATOM 741 C CA . SER A 1 94 ? 17.416 12.013 -2.325 1.00 90.62 94 SER A CA 1
ATOM 742 C C . SER A 1 94 ? 18.015 13.074 -3.265 1.00 90.62 94 SER A C 1
ATOM 744 O O . SER A 1 94 ? 18.661 14.007 -2.794 1.00 90.62 94 SER A O 1
ATOM 746 N N . SER A 1 95 ? 17.783 12.979 -4.582 1.00 87.31 95 SER A N 1
ATOM 747 C CA . SER A 1 95 ? 18.214 13.982 -5.568 1.00 87.31 95 SER A CA 1
ATOM 748 C C . SER A 1 95 ? 17.052 14.857 -6.043 1.00 87.31 95 SER A C 1
ATOM 750 O O . SER A 1 95 ? 15.962 14.364 -6.332 1.00 87.31 95 SER A O 1
ATOM 752 N N . ARG A 1 96 ? 17.293 16.166 -6.200 1.00 83.81 96 ARG A N 1
ATOM 753 C CA . ARG A 1 96 ? 16.282 17.125 -6.689 1.00 83.81 96 ARG A CA 1
ATOM 754 C C . ARG A 1 96 ? 15.720 16.749 -8.062 1.00 83.81 96 ARG A C 1
ATOM 756 O O . ARG A 1 96 ? 14.534 16.962 -8.304 1.00 83.81 96 ARG A O 1
ATOM 763 N N . ASP A 1 97 ? 16.541 16.159 -8.927 1.00 85.81 97 ASP A N 1
ATOM 764 C CA . ASP A 1 97 ? 16.139 15.808 -10.293 1.00 85.81 97 ASP A CA 1
ATOM 765 C C . ASP A 1 97 ? 15.194 14.602 -10.345 1.00 85.81 97 ASP A C 1
ATOM 767 O O . ASP A 1 97 ? 14.362 14.505 -11.255 1.00 85.81 97 ASP A O 1
ATOM 771 N N . SER A 1 98 ? 15.307 13.701 -9.363 1.00 87.56 98 SER A N 1
ATOM 772 C CA . SER A 1 98 ? 14.544 12.455 -9.278 1.00 87.56 98 SER A CA 1
ATOM 773 C C . SER A 1 98 ? 13.312 12.555 -8.378 1.00 87.56 98 SER A C 1
ATOM 775 O O . SER A 1 98 ? 12.335 11.849 -8.626 1.00 87.56 98 SER A O 1
ATOM 777 N N . VAL A 1 99 ? 13.303 13.467 -7.396 1.00 90.12 99 VAL A N 1
ATOM 778 C CA . VAL A 1 99 ? 12.171 13.704 -6.476 1.00 90.12 99 VAL A CA 1
ATOM 779 C C . VAL A 1 99 ? 10.839 13.792 -7.213 1.00 90.12 99 VAL A C 1
ATOM 781 O O . VAL A 1 99 ? 9.887 13.113 -6.838 1.00 90.12 99 VAL A O 1
ATOM 784 N N . ARG A 1 100 ? 10.766 14.579 -8.291 1.00 88.38 100 ARG A N 1
ATOM 785 C CA . ARG A 1 100 ? 9.519 14.777 -9.052 1.00 88.38 100 ARG A CA 1
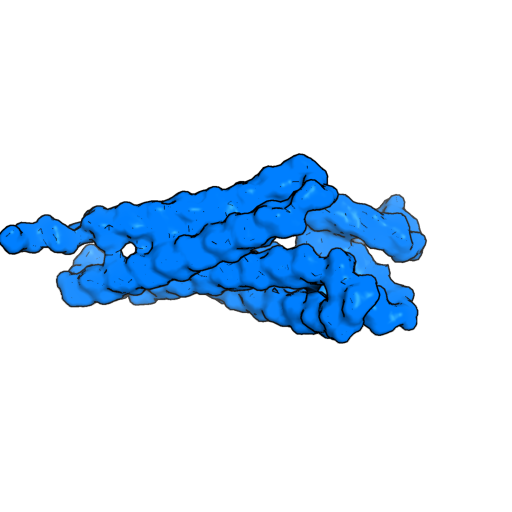ATOM 786 C C . ARG A 1 100 ? 8.916 13.482 -9.606 1.00 88.38 100 ARG A C 1
ATOM 788 O O . ARG A 1 100 ? 7.705 13.410 -9.761 1.00 88.38 100 ARG A O 1
ATOM 795 N N . TYR A 1 101 ? 9.735 12.465 -9.878 1.00 90.19 101 TYR A N 1
ATOM 796 C CA . TYR A 1 101 ? 9.274 11.190 -10.433 1.00 90.19 101 TYR A CA 1
ATOM 797 C C . TYR A 1 101 ? 8.826 10.201 -9.352 1.00 90.19 101 TYR A C 1
ATOM 799 O O . TYR A 1 101 ? 7.954 9.372 -9.601 1.00 90.19 101 TYR A O 1
ATOM 807 N N . PHE A 1 102 ? 9.406 10.285 -8.151 1.00 93.88 102 PHE A N 1
ATOM 808 C CA . PHE A 1 102 ? 9.212 9.287 -7.093 1.00 93.88 102 PHE A CA 1
ATOM 809 C C . PHE A 1 102 ? 8.424 9.800 -5.884 1.00 93.88 102 PHE A C 1
ATOM 811 O O . PHE A 1 102 ? 8.002 8.996 -5.054 1.00 93.88 102 PHE A O 1
ATOM 818 N N . MET A 1 103 ? 8.146 11.105 -5.808 1.00 93.25 103 MET A N 1
ATOM 819 C CA . MET A 1 103 ? 7.378 11.704 -4.716 1.00 93.25 103 MET A CA 1
ATOM 820 C C . MET A 1 103 ? 5.959 11.132 -4.623 1.00 93.25 103 MET A C 1
ATOM 822 O O . MET A 1 103 ? 5.508 10.807 -3.528 1.00 93.25 103 MET A O 1
ATOM 826 N N . PHE A 1 104 ? 5.258 10.967 -5.750 1.00 93.81 104 PHE A N 1
ATOM 827 C CA . PHE A 1 104 ? 3.909 10.393 -5.728 1.00 93.81 104 PHE A CA 1
ATOM 828 C C . PHE A 1 104 ? 3.908 8.935 -5.226 1.00 93.81 104 PHE A C 1
ATOM 830 O O . PHE A 1 104 ? 3.224 8.670 -4.236 1.00 93.81 104 PHE A O 1
ATOM 837 N N . PRO A 1 105 ? 4.701 8.001 -5.798 1.00 95.06 105 PRO A N 1
ATOM 838 C CA . PRO A 1 105 ? 4.820 6.646 -5.258 1.00 95.06 105 PRO A CA 1
ATOM 839 C C . PRO A 1 105 ? 5.221 6.599 -3.779 1.00 95.06 105 PRO A C 1
ATOM 841 O O . PRO A 1 105 ? 4.669 5.799 -3.029 1.00 95.06 105 PRO A O 1
ATOM 844 N N . LEU A 1 106 ? 6.150 7.460 -3.346 1.00 96.94 106 LEU A N 1
ATOM 845 C CA . LEU A 1 106 ? 6.579 7.537 -1.948 1.00 96.94 106 LEU A CA 1
ATOM 846 C C . LEU A 1 106 ? 5.399 7.870 -1.029 1.00 96.94 106 LEU A C 1
ATOM 848 O O . LEU A 1 106 ? 5.103 7.126 -0.096 1.00 96.94 106 LEU A O 1
ATOM 852 N N . ARG A 1 107 ? 4.676 8.947 -1.346 1.00 96.50 107 ARG A N 1
ATOM 853 C CA . ARG A 1 107 ? 3.516 9.386 -0.567 1.00 96.50 107 ARG A CA 1
ATOM 854 C C . ARG A 1 107 ? 2.365 8.386 -0.608 1.00 96.50 107 ARG A C 1
ATOM 856 O O . ARG A 1 107 ? 1.684 8.205 0.397 1.00 96.50 107 ARG A O 1
ATOM 863 N N . PHE A 1 108 ? 2.159 7.722 -1.742 1.00 96.25 108 PHE A N 1
ATOM 864 C CA . PHE A 1 108 ? 1.190 6.637 -1.868 1.00 96.25 108 PHE A CA 1
ATOM 865 C C . PHE A 1 108 ? 1.509 5.489 -0.899 1.00 96.25 108 PHE A C 1
ATOM 867 O O . PHE A 1 108 ? 0.626 5.033 -0.171 1.00 96.25 108 PHE A O 1
ATOM 874 N N . VAL A 1 109 ? 2.774 5.055 -0.841 1.00 97.75 109 VAL A N 1
ATOM 875 C CA . VAL A 1 109 ? 3.230 4.009 0.089 1.00 97.75 109 VAL A CA 1
ATOM 876 C C . VAL A 1 109 ? 3.057 4.443 1.544 1.00 97.75 109 VAL A C 1
ATOM 878 O O . VAL A 1 109 ? 2.613 3.631 2.355 1.00 97.75 109 VAL A O 1
ATOM 881 N N . ASP A 1 110 ? 3.336 5.706 1.880 1.00 97.75 110 ASP A N 1
ATOM 882 C CA . ASP A 1 110 ? 3.088 6.239 3.226 1.00 97.75 110 ASP A CA 1
ATOM 883 C C . ASP A 1 110 ? 1.604 6.173 3.611 1.00 97.75 110 ASP A C 1
ATOM 885 O O . ASP A 1 110 ? 1.274 5.695 4.698 1.00 97.75 110 ASP A O 1
ATOM 889 N N . CYS A 1 111 ? 0.701 6.589 2.716 1.00 98.00 111 CYS A N 1
ATOM 890 C CA . CYS A 1 111 ? -0.741 6.527 2.967 1.00 98.00 111 CYS A CA 1
ATOM 891 C C . CYS A 1 111 ? -1.211 5.081 3.186 1.00 98.00 111 CYS A C 1
ATOM 893 O O . CYS A 1 111 ? -1.930 4.790 4.146 1.00 98.00 111 CYS A O 1
ATOM 895 N N . LEU A 1 112 ? -0.758 4.155 2.335 1.00 96.88 112 LEU A N 1
ATOM 896 C CA . LEU A 1 112 ? -1.115 2.742 2.434 1.00 96.88 112 LEU A CA 1
ATOM 897 C C . LEU A 1 112 ? -0.563 2.097 3.716 1.00 96.88 112 LEU A C 1
ATOM 899 O O . LEU A 1 112 ? -1.271 1.346 4.388 1.00 96.88 112 LEU A O 1
ATOM 903 N N . CYS A 1 113 ? 0.674 2.428 4.095 1.00 97.75 113 CYS A N 1
ATOM 904 C CA . CYS A 1 113 ? 1.310 1.937 5.317 1.00 97.75 113 CYS A CA 1
ATOM 905 C C . CYS A 1 113 ? 0.552 2.402 6.570 1.00 97.75 113 CYS A C 1
ATOM 907 O O . CYS A 1 113 ? 0.219 1.579 7.429 1.00 97.75 113 CYS A O 1
ATOM 909 N N . SER A 1 114 ? 0.202 3.691 6.644 1.00 97.88 114 SER A N 1
ATOM 910 C CA . SER A 1 114 ? -0.602 4.252 7.738 1.00 97.88 114 SER A CA 1
ATOM 911 C C . SER A 1 114 ? -1.976 3.588 7.836 1.00 97.88 114 SER A C 1
ATOM 913 O O . SER A 1 114 ? -2.385 3.169 8.923 1.00 97.88 114 SER A O 1
ATOM 915 N N . MET A 1 115 ? -2.657 3.402 6.702 1.00 97.56 115 MET A N 1
ATOM 916 C CA . MET A 1 115 ? -3.953 2.724 6.650 1.00 97.56 115 MET A CA 1
ATOM 917 C C . MET A 1 115 ? -3.855 1.277 7.154 1.00 97.56 115 MET A C 1
ATOM 919 O O . MET A 1 115 ? -4.647 0.862 8.003 1.00 97.56 115 MET A O 1
ATOM 923 N N . TYR A 1 116 ? -2.865 0.503 6.701 1.00 97.69 116 TYR A N 1
ATOM 924 C CA . TYR A 1 116 ? -2.670 -0.877 7.158 1.00 97.69 116 TYR A CA 1
ATOM 925 C C . TYR A 1 116 ? -2.305 -0.949 8.641 1.00 97.69 116 TYR A C 1
ATOM 927 O O . TYR A 1 116 ? -2.793 -1.832 9.350 1.00 97.69 116 TYR A O 1
ATOM 935 N N . ALA A 1 117 ? -1.521 0.001 9.152 1.00 97.38 117 ALA A N 1
ATOM 936 C CA . ALA A 1 117 ? -1.240 0.106 10.578 1.00 97.38 117 ALA A CA 1
ATOM 937 C C . ALA A 1 117 ? -2.516 0.392 11.391 1.00 97.38 117 ALA A C 1
ATOM 939 O O . ALA A 1 117 ? -2.722 -0.214 12.447 1.00 97.38 117 ALA A O 1
ATOM 940 N N . ALA A 1 118 ? -3.406 1.265 10.909 1.00 96.62 118 ALA A N 1
ATOM 941 C CA . ALA A 1 118 ? -4.701 1.519 11.540 1.00 96.62 118 ALA A CA 1
ATOM 942 C C . ALA A 1 118 ? -5.589 0.258 11.550 1.00 96.62 118 ALA A C 1
ATOM 944 O O . ALA A 1 118 ? -6.117 -0.107 12.604 1.00 96.62 118 ALA A O 1
ATOM 945 N N . LEU A 1 119 ? -5.671 -0.465 10.427 1.00 96.38 119 LEU A N 1
ATOM 946 C CA . LEU A 1 119 ? -6.410 -1.732 10.316 1.00 96.38 119 LEU A CA 1
ATOM 947 C C . LEU A 1 119 ? -5.841 -2.822 11.233 1.00 96.38 119 LEU A C 1
ATOM 949 O O . LEU A 1 119 ? -6.599 -3.523 11.905 1.00 96.38 119 LEU A O 1
ATOM 953 N N . ARG A 1 120 ? -4.510 -2.932 11.336 1.00 96.38 120 ARG A N 1
ATOM 954 C CA . ARG A 1 120 ? -3.843 -3.865 12.257 1.00 96.38 120 ARG A CA 1
ATOM 955 C C . ARG A 1 120 ? -4.244 -3.571 13.698 1.00 96.38 120 ARG A C 1
ATOM 957 O O . ARG A 1 120 ? -4.601 -4.486 14.434 1.00 96.38 120 ARG A O 1
ATOM 964 N N . ASN A 1 121 ? -4.192 -2.303 14.107 1.00 94.19 121 ASN A N 1
ATOM 965 C CA . ASN A 1 121 ? -4.563 -1.904 15.465 1.00 94.19 121 ASN A CA 1
ATOM 966 C C . ASN A 1 121 ? -6.024 -2.238 15.768 1.00 94.19 121 ASN A C 1
ATOM 968 O O . ASN A 1 121 ? -6.308 -2.777 16.836 1.00 94.19 121 ASN A O 1
ATOM 972 N N . PHE A 1 122 ? -6.924 -1.994 14.815 1.00 93.56 122 PHE A N 1
ATOM 973 C CA . PHE A 1 122 ? -8.316 -2.411 14.926 1.00 93.56 122 PHE A CA 1
ATOM 974 C C . PHE A 1 122 ? -8.444 -3.927 15.132 1.00 93.56 122 PHE A C 1
ATOM 976 O O . PHE A 1 122 ? -9.062 -4.352 16.108 1.00 93.56 122 PHE A O 1
ATOM 983 N N . LEU A 1 123 ? -7.816 -4.748 14.283 1.00 93.00 123 LEU A N 1
ATOM 984 C CA . LEU A 1 123 ? -7.883 -6.207 14.413 1.00 93.00 123 LEU A CA 1
ATOM 985 C C . LEU A 1 123 ? -7.319 -6.704 15.744 1.00 93.00 123 LEU A C 1
ATOM 987 O O . LEU A 1 123 ? -7.899 -7.593 16.358 1.00 93.00 123 LEU A O 1
ATOM 991 N N . VAL A 1 124 ? -6.228 -6.111 16.232 1.00 92.44 124 VAL A N 1
ATOM 992 C CA . VAL A 1 124 ? -5.683 -6.432 17.558 1.00 92.44 124 VAL A CA 1
ATOM 993 C C . VAL A 1 124 ? -6.706 -6.119 18.650 1.00 92.44 124 VAL A C 1
ATOM 995 O O . VAL A 1 124 ? -6.903 -6.936 19.548 1.00 92.44 124 VAL A O 1
ATOM 998 N N . VAL A 1 125 ? -7.392 -4.973 18.587 1.00 89.06 125 VAL A N 1
ATOM 999 C CA . VAL A 1 125 ? -8.448 -4.628 19.553 1.00 89.06 125 VAL A CA 1
ATOM 1000 C C . VAL A 1 125 ? -9.590 -5.639 19.487 1.00 89.06 125 VAL A C 1
ATOM 1002 O O . VAL A 1 125 ? -10.013 -6.128 20.528 1.00 89.06 125 VAL A O 1
ATOM 1005 N N . ILE A 1 126 ? -10.053 -6.008 18.299 1.00 86.12 126 ILE A N 1
ATOM 1006 C CA . ILE A 1 126 ? -11.144 -6.973 18.140 1.00 86.12 126 ILE A CA 1
ATOM 1007 C C . ILE A 1 126 ? -10.740 -8.364 18.644 1.00 86.12 126 ILE A C 1
ATOM 1009 O O . ILE A 1 126 ? -11.402 -8.904 19.531 1.00 86.12 126 ILE A O 1
ATOM 1013 N N . ASN A 1 127 ? -9.614 -8.903 18.176 1.00 86.00 127 ASN A N 1
ATOM 1014 C CA . ASN A 1 127 ? -9.154 -10.247 18.530 1.00 86.00 127 ASN A CA 1
ATOM 1015 C C . ASN A 1 127 ? -8.850 -10.372 20.025 1.00 86.00 127 ASN A C 1
ATOM 1017 O O . ASN A 1 127 ? -9.194 -11.371 20.643 1.00 86.00 127 ASN A O 1
ATOM 1021 N N . THR A 1 128 ? -8.247 -9.351 20.637 1.00 81.00 128 THR A N 1
ATOM 1022 C CA . THR A 1 128 ? -7.921 -9.409 22.070 1.00 81.00 128 THR A CA 1
ATOM 1023 C C . THR A 1 128 ? -9.131 -9.253 22.979 1.00 81.00 128 THR A C 1
ATOM 1025 O O . THR A 1 128 ? -9.011 -9.583 24.148 1.00 81.00 128 THR A O 1
ATOM 1028 N N . ASN A 1 129 ? -10.268 -8.735 22.503 1.00 73.00 129 ASN A N 1
ATOM 1029 C CA . ASN A 1 129 ? -11.385 -8.381 23.384 1.00 73.00 129 ASN A CA 1
ATOM 1030 C C . ASN A 1 129 ? -12.679 -9.161 23.114 1.00 73.00 129 ASN A C 1
ATOM 1032 O O . ASN A 1 129 ? -13.407 -9.420 24.068 1.00 73.00 129 ASN A O 1
ATOM 1036 N N . LEU A 1 130 ? -12.955 -9.580 21.874 1.00 62.06 130 LEU A N 1
ATOM 1037 C CA . LEU A 1 130 ? -14.104 -10.449 21.576 1.00 62.06 130 LEU A CA 1
ATOM 1038 C C . LEU A 1 130 ? -13.876 -11.902 22.018 1.00 62.06 130 LEU A C 1
ATOM 1040 O O . LEU A 1 130 ? -14.838 -12.592 22.324 1.00 62.06 130 LEU A O 1
ATOM 1044 N N . LEU A 1 131 ? -12.622 -12.357 22.107 1.00 59.94 131 LEU A N 1
ATOM 1045 C CA . LEU A 1 131 ? -12.291 -13.718 22.554 1.00 59.94 131 LEU A CA 1
ATOM 1046 C C . LEU A 1 131 ? -12.328 -13.901 24.081 1.00 59.94 131 LEU A C 1
ATOM 1048 O O . LEU A 1 131 ? -12.167 -15.022 24.555 1.00 59.94 131 LEU A O 1
ATOM 1052 N N . LEU A 1 132 ? -12.486 -12.825 24.865 1.00 56.94 132 LEU A N 1
ATOM 1053 C CA . LEU A 1 132 ? -12.221 -12.875 26.307 1.00 56.94 132 LEU A CA 1
ATOM 1054 C C . LEU A 1 132 ? -13.434 -13.102 27.213 1.00 56.94 132 LEU A C 1
ATOM 1056 O O . LEU A 1 132 ? -13.188 -13.372 28.383 1.00 56.94 132 LEU A O 1
ATOM 1060 N N . ASN A 1 133 ? -14.692 -12.997 26.761 1.00 55.72 133 ASN A N 1
ATOM 1061 C CA . ASN A 1 133 ? -15.872 -13.416 27.545 1.00 55.72 133 ASN A CA 1
ATOM 1062 C C . ASN A 1 133 ? -17.188 -13.202 26.777 1.00 55.72 133 ASN A C 1
ATOM 1064 O O . ASN A 1 133 ? -17.382 -12.135 26.201 1.00 55.72 133 ASN A O 1
ATOM 1068 N N . ASP A 1 134 ? -18.146 -14.126 26.912 1.00 62.31 134 ASP A N 1
ATOM 1069 C CA . ASP A 1 134 ? -19.527 -13.959 26.412 1.00 62.31 134 ASP A CA 1
ATOM 1070 C C . ASP A 1 134 ? -20.282 -12.807 27.111 1.00 62.31 134 ASP A C 1
ATOM 1072 O O . ASP A 1 134 ? -21.275 -12.289 26.600 1.00 62.31 134 ASP A O 1
ATOM 1076 N N . LYS A 1 135 ? -19.805 -12.379 28.292 1.00 70.56 135 LYS A N 1
ATOM 1077 C CA . LYS A 1 135 ? -20.292 -11.207 29.042 1.00 70.56 135 LYS A CA 1
ATOM 1078 C C . LYS A 1 135 ? -19.119 -10.393 29.604 1.00 70.56 135 LYS A C 1
ATOM 1080 O O . LYS A 1 135 ? -18.753 -10.570 30.769 1.00 70.56 135 LYS A O 1
ATOM 1085 N N . PRO A 1 136 ? -18.487 -9.518 28.805 1.00 71.81 136 PRO A N 1
ATOM 1086 C CA . PRO A 1 136 ? -17.385 -8.694 29.284 1.00 71.81 136 PRO A CA 1
ATOM 1087 C C . PRO A 1 136 ? -17.867 -7.732 30.378 1.00 71.81 136 PRO A C 1
ATOM 1089 O O . PRO A 1 136 ? -18.926 -7.116 30.267 1.00 71.81 136 PRO A O 1
ATOM 1092 N N . ALA A 1 137 ? -17.077 -7.582 31.442 1.00 78.88 137 ALA A N 1
ATOM 1093 C CA . ALA A 1 137 ? -17.382 -6.641 32.516 1.00 78.88 137 ALA A CA 1
ATOM 1094 C C . ALA A 1 137 ? -17.466 -5.187 31.988 1.00 78.88 137 ALA A C 1
ATOM 1096 O O . ALA A 1 137 ? -16.734 -4.838 31.055 1.00 78.88 137 ALA A O 1
ATOM 1097 N N . PRO A 1 138 ? -18.269 -4.291 32.599 1.00 79.88 138 PRO A N 1
ATOM 1098 C CA . PRO A 1 138 ? -18.484 -2.929 32.089 1.00 79.88 138 PRO A CA 1
ATOM 1099 C C . PRO A 1 138 ? -17.199 -2.113 31.865 1.00 79.88 138 PRO A C 1
ATOM 1101 O O . PRO A 1 138 ? -17.091 -1.352 30.902 1.00 79.88 138 PRO A O 1
ATOM 1104 N N . PHE A 1 139 ? -16.180 -2.300 32.711 1.00 80.25 139 PHE A N 1
ATOM 1105 C CA . PHE A 1 139 ? -14.887 -1.627 32.548 1.00 80.25 139 PHE A CA 1
ATOM 1106 C C . PHE A 1 139 ? -14.122 -2.100 31.297 1.00 80.25 139 PHE A C 1
ATOM 1108 O O . PHE A 1 139 ? -13.408 -1.309 30.677 1.00 80.25 139 PHE A O 1
ATOM 1115 N N . ILE A 1 140 ? -14.283 -3.370 30.906 1.00 80.31 140 ILE A N 1
ATOM 1116 C CA . ILE A 1 140 ? -13.695 -3.943 29.690 1.00 80.31 140 ILE A CA 1
ATOM 1117 C C . ILE A 1 140 ? -14.374 -3.316 28.472 1.00 80.31 140 ILE A C 1
ATOM 1119 O O . ILE A 1 140 ? -13.679 -2.820 27.589 1.00 80.31 140 ILE A O 1
ATOM 1123 N N . ILE A 1 141 ? -15.709 -3.229 28.474 1.00 79.50 141 ILE A N 1
ATOM 1124 C CA . ILE A 1 141 ? -16.493 -2.578 27.408 1.00 79.50 141 ILE A CA 1
ATOM 1125 C C . ILE A 1 141 ? -16.052 -1.120 27.223 1.00 79.50 141 ILE A C 1
ATOM 1127 O O . ILE A 1 141 ? -15.748 -0.693 26.108 1.00 79.50 141 ILE A O 1
ATOM 1131 N N . LYS A 1 142 ? -15.915 -0.361 28.319 1.00 82.56 142 LYS A N 1
ATOM 1132 C CA . LYS A 1 142 ? -15.422 1.025 28.272 1.00 82.56 142 LYS A CA 1
ATOM 1133 C C . LYS A 1 142 ? -14.018 1.119 27.664 1.00 82.56 142 LYS A C 1
ATOM 1135 O O . LYS A 1 142 ? -13.769 1.972 26.815 1.00 82.56 142 LYS A O 1
ATOM 1140 N N . LYS A 1 143 ? -13.102 0.230 28.059 1.00 85.06 143 LYS A N 1
ATOM 1141 C CA . LYS A 1 143 ? -11.732 0.182 27.522 1.00 85.06 143 LYS A CA 1
ATOM 1142 C C . LYS A 1 143 ? -11.709 -0.157 26.028 1.00 85.06 143 LYS A C 1
ATOM 1144 O O . LYS A 1 143 ? -10.919 0.432 25.292 1.00 85.06 143 LYS A O 1
ATOM 1149 N N . ILE A 1 144 ? -12.563 -1.078 25.583 1.00 84.56 144 ILE A N 1
ATOM 1150 C CA . ILE A 1 144 ? -12.727 -1.427 24.166 1.00 84.56 144 ILE A CA 1
ATOM 1151 C C . ILE A 1 144 ? -13.231 -0.215 23.386 1.00 84.56 144 ILE A C 1
ATOM 1153 O O . ILE A 1 144 ? -12.610 0.151 22.393 1.00 84.56 144 ILE A O 1
ATOM 1157 N N . SER A 1 145 ? -14.292 0.445 23.859 1.00 85.81 145 SER A N 1
ATOM 1158 C CA . SER A 1 145 ? -14.859 1.626 23.197 1.00 85.81 145 SER A CA 1
ATOM 1159 C C . SER A 1 145 ? -13.811 2.731 23.015 1.00 85.81 145 SER A C 1
ATOM 1161 O O . SER A 1 145 ? -13.624 3.212 21.900 1.00 85.81 145 SER A O 1
ATOM 1163 N N . ILE A 1 146 ? -13.017 3.037 24.051 1.00 88.81 146 ILE A N 1
ATOM 1164 C CA . ILE A 1 146 ? -11.909 4.009 23.960 1.00 88.81 146 ILE A CA 1
ATOM 1165 C C . ILE A 1 146 ? -10.878 3.597 22.895 1.00 88.81 146 ILE A C 1
ATOM 1167 O O . ILE A 1 146 ? -10.422 4.423 22.106 1.00 88.81 146 ILE A O 1
ATOM 1171 N N . ARG A 1 147 ? -10.506 2.313 22.838 1.00 90.19 147 ARG A N 1
ATOM 1172 C CA . ARG A 1 147 ? -9.542 1.807 21.846 1.00 90.19 147 ARG A CA 1
ATOM 1173 C C . ARG A 1 147 ? -10.090 1.851 20.419 1.00 90.19 147 ARG A C 1
ATOM 1175 O O . ARG A 1 147 ? -9.339 2.161 19.497 1.00 90.19 147 ARG A O 1
ATOM 1182 N N . LEU A 1 148 ? -11.376 1.568 20.232 1.00 90.06 148 LEU A N 1
ATOM 1183 C CA . LEU A 1 148 ? -12.041 1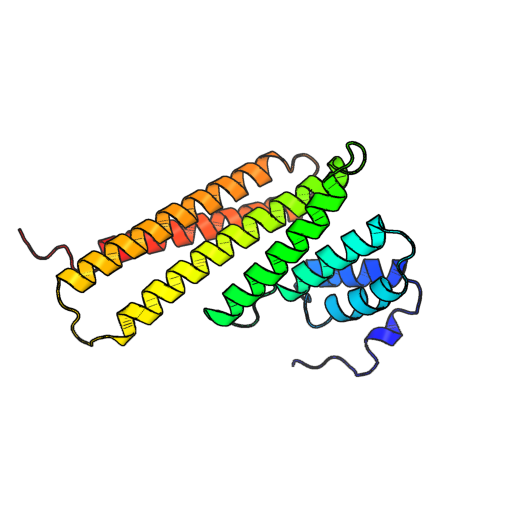.663 18.932 1.00 90.06 148 LEU A CA 1
ATOM 1184 C C . LEU A 1 148 ? -12.176 3.118 18.474 1.00 90.06 148 LEU A C 1
ATOM 1186 O O . LEU A 1 148 ? -11.917 3.405 17.309 1.00 90.06 148 LEU A O 1
ATOM 1190 N N . GLN A 1 149 ? -12.472 4.047 19.388 1.00 91.44 149 GLN A N 1
ATOM 1191 C CA . GLN A 1 149 ? -12.439 5.485 19.105 1.00 91.44 149 GLN A CA 1
ATOM 1192 C C . GLN A 1 149 ? -11.042 5.939 18.673 1.00 91.44 149 GLN A C 1
ATOM 1194 O O . GLN A 1 149 ? -10.914 6.645 17.677 1.00 91.44 149 GLN A O 1
ATOM 1199 N N . ALA A 1 150 ? -9.984 5.477 19.346 1.00 92.56 150 ALA A N 1
ATOM 1200 C CA . ALA A 1 150 ? -8.612 5.769 18.930 1.00 92.56 150 ALA A CA 1
ATOM 1201 C C . ALA A 1 150 ? -8.289 5.208 17.529 1.00 92.56 150 ALA A C 1
ATOM 1203 O O . ALA A 1 150 ? -7.597 5.860 16.750 1.00 92.56 150 ALA A O 1
ATOM 1204 N N . CYS A 1 151 ? -8.812 4.026 17.178 1.00 94.06 151 CYS A N 1
ATOM 1205 C CA . CYS A 1 151 ? -8.687 3.487 15.819 1.00 94.06 151 CYS A CA 1
ATOM 1206 C C . CYS A 1 151 ? -9.441 4.346 14.792 1.00 94.06 151 CYS A C 1
ATOM 1208 O O . CYS A 1 151 ? -8.930 4.549 13.693 1.00 94.06 151 CYS A O 1
ATOM 1210 N N . ALA A 1 152 ? -10.613 4.882 15.148 1.00 94.38 152 ALA A N 1
ATOM 1211 C CA . ALA A 1 152 ? -11.372 5.781 14.281 1.00 94.38 152 ALA A CA 1
ATOM 1212 C C . ALA A 1 152 ? -10.614 7.086 14.013 1.00 94.38 152 ALA A C 1
ATOM 1214 O O . ALA A 1 152 ? -10.504 7.500 12.864 1.00 94.38 152 ALA A O 1
ATOM 1215 N N . VAL A 1 153 ? -10.026 7.689 15.053 1.00 95.44 153 VAL A N 1
ATOM 1216 C CA . VAL A 1 153 ? -9.185 8.892 14.918 1.00 95.44 153 VAL A CA 1
ATOM 1217 C C . VAL A 1 153 ? -8.019 8.631 13.966 1.00 95.44 153 VAL A C 1
ATOM 1219 O O . VAL A 1 153 ? -7.859 9.365 12.998 1.00 95.44 153 VAL A O 1
ATOM 1222 N N . ARG A 1 154 ? -7.278 7.530 14.153 1.00 96.56 154 ARG A N 1
ATOM 1223 C CA . ARG A 1 154 ? -6.178 7.153 13.243 1.00 96.56 154 ARG A CA 1
ATOM 1224 C C . ARG A 1 154 ? -6.638 6.934 11.807 1.00 96.56 154 ARG A C 1
ATOM 1226 O O . ARG A 1 154 ? -5.921 7.254 10.867 1.00 96.56 154 ARG A O 1
ATOM 1233 N N . MET A 1 155 ? -7.826 6.368 11.618 1.00 97.19 155 MET A N 1
ATOM 1234 C CA . MET A 1 155 ? -8.369 6.177 10.278 1.00 97.19 155 MET A CA 1
ATOM 1235 C C . MET A 1 155 ? -8.789 7.507 9.635 1.00 97.19 155 MET A C 1
ATOM 1237 O O . MET A 1 155 ? -8.644 7.668 8.427 1.00 97.19 155 MET A O 1
ATOM 1241 N N . ASN A 1 156 ? -9.245 8.478 10.430 1.00 96.56 156 ASN A N 1
ATOM 1242 C CA . ASN A 1 156 ? -9.485 9.839 9.955 1.00 96.56 156 ASN A CA 1
ATOM 1243 C C . ASN A 1 156 ? -8.182 10.533 9.536 1.00 96.56 156 ASN A C 1
ATOM 1245 O O . ASN A 1 156 ? -8.133 11.137 8.475 1.00 96.56 156 ASN A O 1
ATOM 1249 N N . GLU A 1 157 ? -7.104 10.371 10.305 1.00 97.50 157 GLU A N 1
ATOM 1250 C CA . GLU A 1 157 ? -5.774 10.859 9.911 1.00 97.50 157 GLU A CA 1
ATOM 1251 C C . GLU A 1 157 ? -5.325 10.232 8.577 1.00 97.50 157 GLU A C 1
ATOM 1253 O O . GLU A 1 157 ? -4.799 10.923 7.707 1.00 97.50 157 GLU A O 1
ATOM 1258 N N . CYS A 1 158 ? -5.594 8.937 8.362 1.00 97.94 158 CYS A N 1
ATOM 1259 C CA . CYS A 1 158 ? -5.327 8.282 7.076 1.00 97.94 158 CYS A CA 1
ATOM 1260 C C . CYS A 1 158 ? -6.165 8.884 5.936 1.00 97.94 158 CYS A C 1
ATOM 1262 O O . CYS A 1 158 ? -5.652 9.060 4.834 1.00 97.94 158 CYS A O 1
ATOM 1264 N N . HIS A 1 159 ? -7.437 9.216 6.187 1.00 97.62 159 HIS A N 1
ATOM 1265 C CA . HIS A 1 159 ? -8.276 9.924 5.217 1.00 97.62 159 HIS A CA 1
ATOM 1266 C C . HIS A 1 159 ? -7.664 11.279 4.834 1.00 97.62 159 HIS A C 1
ATOM 1268 O O . HIS A 1 159 ? -7.545 11.575 3.645 1.00 97.62 159 HIS A O 1
ATOM 1274 N N . ASP A 1 160 ? -7.209 12.055 5.818 1.00 97.69 160 ASP A N 1
ATOM 1275 C CA . ASP A 1 160 ? -6.580 13.357 5.584 1.00 97.69 160 ASP A CA 1
ATOM 1276 C C . ASP A 1 160 ? -5.289 13.221 4.759 1.00 97.69 160 ASP A C 1
ATOM 1278 O O . ASP A 1 160 ? -5.047 14.022 3.854 1.00 97.69 160 ASP A O 1
ATOM 1282 N N . MET A 1 161 ? -4.494 12.168 4.994 1.00 97.75 161 MET A N 1
ATOM 1283 C CA . MET A 1 161 ? -3.315 11.853 4.175 1.00 97.75 161 MET A CA 1
ATOM 1284 C C . MET A 1 161 ? -3.680 11.553 2.713 1.00 97.75 161 MET A C 1
ATOM 1286 O O . MET A 1 161 ? -3.028 12.069 1.801 1.00 97.75 161 MET A O 1
ATOM 1290 N N . TRP A 1 162 ? -4.724 10.752 2.475 1.00 97.69 162 TRP A N 1
ATOM 1291 C CA . TRP A 1 162 ? -5.205 10.449 1.122 1.00 97.69 162 TRP A CA 1
ATOM 1292 C C . TRP A 1 162 ? -5.758 11.688 0.417 1.00 97.69 162 TRP A C 1
ATOM 1294 O O . TRP A 1 162 ? -5.468 11.904 -0.759 1.00 97.69 162 TRP A O 1
ATOM 1304 N N . LEU A 1 163 ? -6.502 12.532 1.134 1.00 95.88 163 LEU A N 1
ATOM 1305 C CA . LEU A 1 163 ? -7.009 13.798 0.611 1.00 95.88 163 LEU A CA 1
ATOM 1306 C C . LEU A 1 163 ? -5.865 14.758 0.266 1.00 95.88 163 LEU A C 1
ATOM 1308 O O . LEU A 1 163 ? -5.918 15.455 -0.749 1.00 95.88 163 LEU A O 1
ATOM 1312 N N . ASP A 1 164 ? -4.819 14.802 1.089 1.00 95.88 164 ASP A N 1
ATOM 1313 C CA . ASP A 1 164 ? -3.635 15.594 0.784 1.00 95.88 164 ASP A CA 1
ATOM 1314 C C . ASP A 1 164 ? -2.906 15.054 -0.453 1.00 95.88 164 ASP A C 1
ATOM 1316 O O . ASP A 1 164 ? -2.544 15.833 -1.331 1.00 95.88 164 ASP A O 1
ATOM 1320 N N . LEU A 1 165 ? -2.761 13.732 -0.599 1.00 95.50 165 LEU A N 1
ATOM 1321 C CA . LEU A 1 165 ? -2.197 13.136 -1.814 1.00 95.50 165 LEU A CA 1
ATOM 1322 C C . LEU A 1 165 ? -3.035 13.474 -3.056 1.00 95.50 165 LEU A C 1
ATOM 1324 O O . LEU A 1 165 ? -2.471 13.871 -4.074 1.00 95.50 165 LEU A O 1
ATOM 1328 N N . TYR A 1 166 ? -4.364 13.393 -2.959 1.00 94.00 166 TYR A N 1
ATOM 1329 C CA . TYR A 1 166 ? -5.291 13.746 -4.038 1.00 94.00 166 TYR A CA 1
ATOM 1330 C C . TYR A 1 166 ? -5.061 15.171 -4.557 1.00 94.00 166 TYR A C 1
ATOM 1332 O O . TYR A 1 166 ? -4.964 15.385 -5.763 1.00 94.00 166 TYR A O 1
ATOM 1340 N N . LYS A 1 167 ? -4.876 16.149 -3.658 1.00 90.88 167 LYS A N 1
ATOM 1341 C CA . LYS A 1 167 ? -4.594 17.551 -4.033 1.00 90.88 167 LYS A CA 1
ATOM 1342 C C . LYS A 1 167 ? -3.307 17.715 -4.845 1.00 90.88 167 LYS A C 1
ATOM 1344 O O . LYS A 1 167 ? -3.180 18.678 -5.593 1.00 90.88 167 LYS A O 1
ATOM 1349 N N . HIS A 1 168 ? -2.364 16.786 -4.705 1.00 87.44 168 HIS A N 1
ATOM 1350 C CA . HIS A 1 168 ? -1.090 16.792 -5.423 1.00 87.44 168 HIS A CA 1
ATOM 1351 C C . HIS A 1 168 ? -1.127 15.968 -6.724 1.00 87.44 168 HIS A C 1
ATOM 1353 O O . HIS A 1 168 ? -0.107 15.845 -7.395 1.00 87.44 168 HIS A O 1
ATOM 1359 N N . CYS A 1 169 ? -2.289 15.428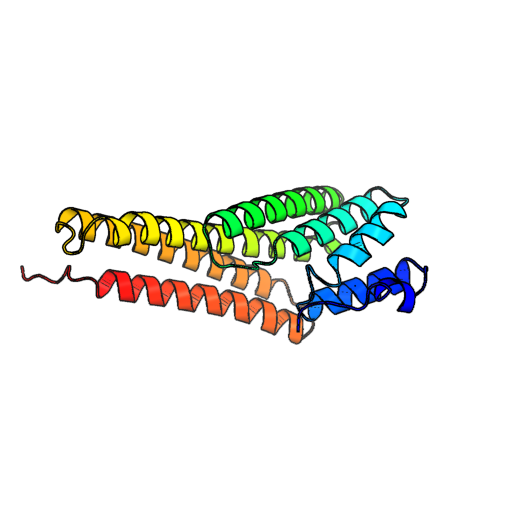 -7.111 1.00 87.19 169 CYS A N 1
ATOM 1360 C CA . CYS A 1 169 ? -2.490 14.635 -8.329 1.00 87.19 169 CYS A CA 1
ATOM 1361 C C . CYS A 1 169 ? -2.950 15.476 -9.536 1.00 87.19 169 CYS A C 1
ATOM 1363 O O . CYS A 1 169 ? -3.715 14.980 -10.356 1.00 87.19 169 CYS A O 1
ATOM 1365 N N . PHE A 1 170 ? -2.530 16.742 -9.657 1.00 81.00 170 PHE A N 1
ATOM 1366 C CA . PHE A 1 170 ? -3.049 17.647 -10.698 1.00 81.00 170 PHE A CA 1
ATOM 1367 C C . PHE A 1 170 ? -2.816 17.134 -12.132 1.00 81.00 170 PHE A C 1
ATOM 1369 O O . PHE A 1 170 ? -3.694 17.269 -12.978 1.00 81.00 170 PHE A O 1
ATOM 1376 N N . ASP A 1 171 ? -1.674 16.485 -12.375 1.00 86.25 171 ASP A N 1
ATOM 1377 C CA . ASP A 1 171 ? -1.311 15.918 -13.683 1.00 86.25 171 ASP A CA 1
ATOM 1378 C C . ASP A 1 171 ? -1.742 14.447 -13.853 1.00 86.25 171 ASP A C 1
ATOM 1380 O O . ASP A 1 171 ? -1.382 13.794 -14.836 1.00 86.25 171 ASP A O 1
ATOM 1384 N N . ALA A 1 172 ? -2.453 13.879 -12.876 1.00 87.62 172 ALA A N 1
ATOM 1385 C CA . ALA A 1 172 ? -2.823 12.471 -12.893 1.00 87.62 172 ALA A CA 1
ATOM 1386 C C . ALA A 1 172 ? -4.041 12.215 -13.793 1.00 87.62 172 ALA A C 1
ATOM 1388 O O . ALA A 1 172 ? -4.945 13.043 -13.911 1.00 87.62 172 ALA A O 1
ATOM 1389 N N . ASP A 1 173 ? -4.090 11.029 -14.403 1.00 90.25 173 ASP A N 1
ATOM 1390 C CA . ASP A 1 173 ? -5.275 10.601 -15.141 1.00 90.25 173 ASP A CA 1
ATOM 1391 C C . ASP A 1 173 ? -6.480 10.366 -14.212 1.00 90.25 173 ASP A C 1
ATOM 1393 O O . ASP A 1 173 ? -6.346 10.176 -12.999 1.00 90.25 173 ASP A O 1
ATOM 1397 N N . THR A 1 174 ? -7.680 10.347 -14.798 1.00 90.62 174 THR A N 1
ATOM 1398 C CA . THR A 1 174 ? -8.938 10.159 -14.060 1.00 90.62 174 THR A CA 1
ATOM 1399 C C . THR A 1 174 ? -8.960 8.862 -13.252 1.00 90.62 174 THR A C 1
ATOM 1401 O O . THR A 1 174 ? -9.503 8.828 -12.155 1.00 90.62 174 THR A O 1
ATOM 1404 N N . ASN A 1 175 ? -8.347 7.788 -13.755 1.00 89.19 175 ASN A N 1
ATOM 1405 C CA . ASN A 1 175 ? -8.326 6.521 -13.025 1.00 89.19 175 ASN A CA 1
ATOM 1406 C C . ASN A 1 175 ? -7.504 6.643 -11.741 1.00 89.19 175 ASN A C 1
ATOM 1408 O O . ASN A 1 175 ? -7.896 6.115 -10.705 1.00 89.19 175 ASN A O 1
ATOM 1412 N N . THR A 1 176 ? -6.378 7.350 -11.801 1.00 90.00 176 THR A N 1
ATOM 1413 C CA . THR A 1 176 ? -5.497 7.587 -10.660 1.00 90.00 176 THR A CA 1
ATOM 1414 C C . THR A 1 176 ? -6.185 8.456 -9.614 1.00 90.00 176 THR A C 1
ATOM 1416 O O . THR A 1 176 ? -6.155 8.115 -8.431 1.00 90.00 176 THR A O 1
ATOM 1419 N N . THR A 1 177 ? -6.853 9.537 -10.024 1.00 92.06 177 THR A N 1
ATOM 1420 C CA . THR A 1 177 ? -7.573 10.415 -9.089 1.00 92.06 177 THR A CA 1
ATOM 1421 C C . THR A 1 177 ? -8.748 9.694 -8.430 1.00 92.06 177 THR A C 1
ATOM 1423 O O . THR A 1 177 ? -8.849 9.717 -7.203 1.00 92.06 177 THR A O 1
ATOM 1426 N N . THR A 1 178 ? -9.562 8.958 -9.197 1.00 92.88 178 THR A N 1
ATOM 1427 C CA . THR A 1 178 ? -10.640 8.113 -8.655 1.00 92.88 178 THR A CA 1
ATOM 1428 C C . THR A 1 178 ? -10.100 7.039 -7.711 1.00 92.88 178 THR A C 1
ATOM 1430 O O . THR A 1 178 ? -10.690 6.774 -6.668 1.00 92.88 178 THR A O 1
ATOM 1433 N N . PHE A 1 179 ? -8.961 6.422 -8.028 1.00 91.19 179 PHE A N 1
ATOM 1434 C CA . PHE A 1 179 ? -8.361 5.399 -7.172 1.00 91.19 179 PHE A CA 1
ATOM 1435 C C . PHE A 1 179 ? -7.906 5.960 -5.819 1.00 91.19 179 PHE A C 1
ATOM 1437 O O . PHE A 1 179 ? -8.175 5.353 -4.783 1.00 91.19 179 PHE A O 1
ATOM 1444 N N . VAL A 1 180 ? -7.261 7.129 -5.807 1.00 94.69 180 VAL A N 1
ATOM 1445 C CA . VAL A 1 180 ? -6.866 7.822 -4.568 1.00 94.69 180 VAL A CA 1
ATOM 1446 C C . VAL A 1 180 ? -8.098 8.232 -3.753 1.00 94.69 180 VAL A C 1
ATOM 1448 O O . VAL A 1 180 ? -8.132 8.025 -2.539 1.00 94.69 180 VAL A O 1
ATOM 1451 N N . GLU A 1 181 ? -9.131 8.754 -4.416 1.00 94.56 181 GLU A N 1
ATOM 1452 C CA . GLU A 1 181 ? -10.399 9.118 -3.779 1.00 94.56 181 GLU A CA 1
ATOM 1453 C C . GLU A 1 181 ? -11.084 7.906 -3.132 1.00 94.56 181 GLU A C 1
ATOM 1455 O O . GLU A 1 181 ? -11.546 8.002 -1.995 1.00 94.56 181 GLU A O 1
ATOM 1460 N N . LEU A 1 182 ? -11.083 6.744 -3.795 1.00 95.75 182 LEU A N 1
ATOM 1461 C CA . LEU A 1 182 ? -11.639 5.505 -3.248 1.00 95.75 182 LEU A CA 1
ATOM 1462 C C . LEU A 1 182 ? -10.959 5.097 -1.936 1.00 95.75 182 LEU A C 1
ATOM 1464 O O . LEU A 1 182 ? -11.661 4.768 -0.980 1.00 95.75 182 LEU A O 1
ATOM 1468 N N . TYR A 1 183 ? -9.626 5.156 -1.842 1.00 96.12 183 TYR A N 1
ATOM 1469 C CA . TYR A 1 183 ? -8.932 4.881 -0.574 1.00 96.12 183 TYR A CA 1
ATOM 1470 C C . TYR A 1 183 ? -9.284 5.897 0.513 1.00 96.12 183 TYR A C 1
ATOM 1472 O O . TYR A 1 183 ? -9.558 5.508 1.651 1.00 96.12 183 TYR A O 1
ATOM 1480 N N . GLY A 1 184 ? -9.348 7.183 0.161 1.00 96.19 184 GLY A N 1
ATOM 1481 C CA . GLY A 1 184 ? -9.824 8.223 1.070 1.00 96.19 184 GLY A CA 1
ATOM 1482 C C . GLY A 1 184 ? -11.238 7.925 1.583 1.00 96.19 184 GLY A C 1
ATOM 1483 O O . GLY A 1 184 ? -11.485 7.993 2.790 1.00 96.19 184 GLY A O 1
ATOM 1484 N N . GLY A 1 185 ? -12.149 7.527 0.695 1.00 96.56 185 GLY A N 1
ATOM 1485 C CA . GLY A 1 185 ? -13.517 7.131 1.024 1.00 96.56 185 GLY A CA 1
ATOM 1486 C C . GLY A 1 185 ? -13.587 5.890 1.916 1.00 96.56 185 GLY A C 1
ATOM 1487 O O . GLY A 1 185 ? -14.363 5.870 2.871 1.00 96.56 185 GLY A O 1
ATOM 1488 N N . MET A 1 186 ? -12.736 4.885 1.681 1.00 96.38 186 MET A N 1
ATOM 1489 C CA . MET A 1 186 ? -12.626 3.704 2.546 1.00 96.38 186 MET A CA 1
ATOM 1490 C C . MET A 1 186 ? -12.208 4.086 3.970 1.00 96.38 186 MET A C 1
ATOM 1492 O O . MET A 1 186 ? -12.818 3.612 4.930 1.00 96.38 186 MET A O 1
ATOM 1496 N N . CYS A 1 187 ? -11.217 4.968 4.123 1.00 97.31 187 CYS A N 1
ATOM 1497 C CA . CYS A 1 187 ? -10.802 5.471 5.433 1.00 97.31 187 CYS A CA 1
ATOM 1498 C C . CYS A 1 187 ? -11.942 6.220 6.143 1.00 97.31 187 CYS A C 1
ATOM 1500 O O . CYS A 1 187 ? -12.226 5.946 7.311 1.00 97.31 187 CYS A O 1
ATOM 1502 N N . ALA A 1 188 ? -12.647 7.109 5.437 1.00 96.25 188 ALA A N 1
ATOM 1503 C CA . ALA A 1 188 ? -13.778 7.850 5.997 1.00 96.25 188 ALA A CA 1
ATOM 1504 C C . ALA A 1 188 ? -14.919 6.918 6.441 1.00 96.25 188 ALA A C 1
ATOM 1506 O O . ALA A 1 188 ? -15.411 7.027 7.568 1.00 96.25 188 ALA A O 1
ATOM 1507 N N . LEU A 1 189 ? -15.293 5.952 5.595 1.00 96.88 189 LEU A N 1
ATOM 1508 C CA . LEU A 1 189 ? -16.323 4.959 5.902 1.00 96.88 189 LEU A CA 1
ATOM 1509 C C . LEU A 1 189 ? -15.946 4.126 7.130 1.00 96.88 189 LEU A C 1
ATOM 1511 O O . LEU A 1 189 ? -16.767 3.935 8.028 1.00 96.88 189 LEU A O 1
ATOM 1515 N N . PHE A 1 190 ? -14.702 3.651 7.193 1.00 95.69 190 PHE A N 1
ATOM 1516 C CA . PHE A 1 190 ? -14.228 2.832 8.302 1.00 95.69 190 PHE A CA 1
ATOM 1517 C C . PHE A 1 190 ? -14.166 3.631 9.611 1.00 95.69 190 PHE A C 1
ATOM 1519 O O . PHE A 1 190 ? -14.599 3.140 10.652 1.00 95.69 190 PHE A O 1
ATOM 1526 N N . SER A 1 191 ? -13.708 4.886 9.563 1.00 94.62 191 SER A N 1
ATOM 1527 C CA . SER A 1 191 ? -13.746 5.807 10.707 1.00 94.62 191 SER A CA 1
ATOM 1528 C C . SER A 1 191 ? -15.175 5.999 11.227 1.00 94.62 191 SER A C 1
ATOM 1530 O O . SER A 1 191 ? -15.438 5.782 12.413 1.00 94.62 191 SER A O 1
ATOM 1532 N N . ALA A 1 192 ? -16.126 6.315 10.341 1.00 93.69 192 ALA A N 1
ATOM 1533 C CA . ALA A 1 192 ? -17.529 6.496 10.703 1.00 93.69 192 ALA A CA 1
ATOM 1534 C C . ALA A 1 192 ? -18.144 5.217 11.295 1.00 93.69 192 ALA A C 1
ATOM 1536 O O . ALA A 1 192 ? -18.808 5.271 12.334 1.00 93.69 192 ALA A O 1
ATOM 1537 N N . ALA A 1 193 ? -17.873 4.057 10.691 1.00 92.31 193 ALA A N 1
ATOM 1538 C CA . ALA A 1 193 ? -18.338 2.765 11.185 1.00 92.31 193 ALA A CA 1
ATOM 1539 C C . ALA A 1 193 ? -17.805 2.463 12.595 1.00 92.31 193 ALA A C 1
ATOM 1541 O O . ALA A 1 193 ? -18.571 2.051 13.465 1.00 92.31 193 ALA A O 1
ATOM 1542 N N . LEU A 1 194 ? -16.521 2.729 12.860 1.00 90.81 194 LEU A N 1
ATOM 1543 C CA . LEU A 1 194 ? -15.937 2.561 14.191 1.00 90.81 194 LEU A CA 1
ATOM 1544 C C . LEU A 1 194 ? -16.557 3.498 15.225 1.00 90.81 194 LEU A C 1
ATOM 1546 O O . LEU A 1 194 ? -16.813 3.075 16.350 1.00 90.81 194 LEU A O 1
ATOM 1550 N N . GLN A 1 195 ? -16.816 4.756 14.864 1.00 88.56 195 GLN A N 1
ATOM 1551 C CA . GLN A 1 195 ? -17.471 5.705 15.765 1.00 88.56 195 GLN A CA 1
ATOM 1552 C C . GLN A 1 195 ? -18.901 5.276 16.095 1.00 88.56 195 GLN A C 1
ATOM 1554 O O . GLN A 1 195 ? -19.307 5.352 17.255 1.00 88.56 195 GLN A O 1
ATOM 1559 N N . LEU A 1 196 ? -19.659 4.806 15.100 1.00 87.12 196 LEU A N 1
ATOM 1560 C CA . LEU A 1 196 ? -21.004 4.271 15.304 1.00 87.12 196 LEU A CA 1
ATOM 1561 C C . LEU A 1 196 ? -20.969 3.032 16.195 1.00 87.12 196 LEU A C 1
ATOM 1563 O O . LEU A 1 196 ? -21.695 2.975 17.182 1.00 87.12 196 LEU A O 1
ATOM 1567 N N . PHE A 1 197 ? -20.075 2.087 15.912 1.00 81.56 197 PHE A N 1
ATOM 1568 C CA . PHE A 1 197 ? -19.938 0.868 16.702 1.00 81.56 197 PHE A CA 1
ATOM 1569 C C . PHE A 1 197 ? -19.507 1.164 18.146 1.00 81.56 197 PHE A C 1
ATOM 1571 O O . PHE A 1 197 ? -20.062 0.605 19.089 1.00 81.56 197 PHE A O 1
ATOM 1578 N N . ALA A 1 198 ? -18.576 2.101 18.349 1.00 78.88 198 ALA A N 1
ATOM 1579 C CA . ALA A 1 198 ? -18.144 2.522 19.680 1.00 78.88 198 ALA A CA 1
ATOM 1580 C C . ALA A 1 198 ? -19.253 3.231 20.481 1.00 78.88 198 ALA A C 1
ATOM 1582 O O . ALA A 1 198 ? -19.240 3.145 21.711 1.00 78.88 198 ALA A O 1
ATOM 1583 N N . LYS A 1 199 ? -20.191 3.912 19.801 1.00 73.00 199 LYS A N 1
ATOM 1584 C CA . LYS A 1 199 ? -21.383 4.551 20.393 1.00 73.00 199 LYS A CA 1
ATOM 1585 C C . LYS A 1 199 ? -22.535 3.566 20.644 1.00 73.00 199 LYS A C 1
ATOM 1587 O O . LYS A 1 199 ? -23.271 3.757 21.603 1.00 73.00 199 LYS A O 1
ATOM 1592 N N . GLN A 1 200 ? -22.703 2.550 19.791 1.00 64.69 200 GLN A N 1
ATOM 1593 C CA . GLN A 1 200 ? -23.769 1.539 19.877 1.00 64.69 200 GLN A CA 1
ATOM 1594 C C . GLN A 1 200 ? -23.444 0.372 20.819 1.00 64.69 200 GLN A C 1
ATOM 1596 O O . GLN A 1 200 ? -24.361 -0.316 21.265 1.00 64.69 200 GLN A O 1
ATOM 1601 N N . GLN A 1 201 ? -22.168 0.136 21.151 1.00 57.00 201 GLN A N 1
ATOM 1602 C CA . GLN A 1 201 ? -21.813 -0.728 22.282 1.00 57.00 201 GLN A CA 1
ATOM 1603 C C . GLN A 1 201 ? -22.569 -0.227 23.525 1.00 57.00 201 GLN A C 1
ATOM 1605 O O . GLN A 1 201 ? -22.574 0.985 23.743 1.00 57.00 201 GLN A O 1
ATOM 1610 N N . PRO A 1 202 ? -23.210 -1.102 24.326 1.00 47.50 202 PRO A N 1
ATOM 1611 C CA . PRO A 1 202 ? -24.086 -0.703 25.424 1.00 47.50 202 PRO A CA 1
ATOM 1612 C C . PRO A 1 202 ? -23.281 -0.028 26.543 1.00 47.50 202 PRO A C 1
ATOM 1614 O O . PRO A 1 202 ? -22.901 -0.630 27.541 1.00 47.50 202 PRO A O 1
ATOM 1617 N N . LEU A 1 203 ? -23.001 1.254 26.342 1.00 45.81 203 LEU A N 1
ATOM 1618 C CA . LEU A 1 203 ? -22.532 2.222 27.323 1.00 45.81 203 LEU A CA 1
ATOM 1619 C C . LEU A 1 203 ? -23.607 3.284 27.587 1.00 45.81 203 LEU A C 1
ATOM 1621 O O . LEU A 1 203 ? -23.405 4.156 28.421 1.00 45.81 203 LEU A O 1
ATOM 1625 N N . SER A 1 204 ? -24.780 3.163 26.957 1.00 39.59 204 SER A N 1
ATOM 1626 C CA . SER A 1 204 ? -26.018 3.799 27.402 1.00 39.59 204 SER A CA 1
ATOM 1627 C C . SER A 1 204 ? -26.792 2.869 28.346 1.00 39.59 204 SER A C 1
ATOM 1629 O O . SER A 1 204 ? -27.978 2.610 28.154 1.00 39.59 204 SER A O 1
ATOM 1631 N N . LEU A 1 205 ? -26.125 2.311 29.357 1.00 37.69 205 LEU A N 1
ATOM 1632 C CA . LEU A 1 205 ? -26.836 1.923 30.570 1.00 37.69 205 LEU A CA 1
ATOM 1633 C C . LEU A 1 205 ? -26.975 3.201 31.389 1.00 37.69 205 LEU A C 1
ATOM 1635 O O . LEU A 1 205 ? -26.037 3.602 32.067 1.00 37.69 205 LEU A O 1
ATOM 1639 N N . VAL A 1 206 ? -28.119 3.857 31.181 1.00 35.62 206 VAL A N 1
ATOM 1640 C CA . VAL A 1 206 ? -28.892 4.612 32.174 1.00 35.62 206 VAL A CA 1
ATOM 1641 C C . VAL A 1 206 ? -28.051 5.132 33.349 1.00 35.62 206 VAL A C 1
ATOM 1643 O O . VAL A 1 206 ? -27.812 4.411 34.318 1.00 35.62 206 VAL A O 1
ATOM 1646 N N . LEU A 1 207 ? -27.639 6.395 33.255 1.00 33.31 207 LEU A N 1
ATOM 1647 C CA . LEU A 1 207 ? -27.562 7.276 34.418 1.00 33.31 207 LEU A CA 1
ATOM 1648 C C . LEU A 1 207 ? -28.754 8.224 34.340 1.00 33.31 207 LEU A C 1
ATOM 1650 O O . LEU A 1 207 ? -28.961 8.779 33.235 1.00 33.31 207 LEU A O 1
#

Secondary structure (DSSP, 8-state):
-----TTTTGGG-S-HHHHHHHHHHHHHTT-IIIIIHHHHHHHHTT--SHHHHHHHHHHHHHHHTS-SS-SHHHHHHHHHHHHHHHHHHHHHTTSHHHHHHHHHHHHHHHHHHHHHHHHHHHHHHHHHHHTS-SS--HHHHHHHHHHHHHHHHHHHHHHHHHHHHHHT-TT--HHHHHHHHHHHHHHHHHHHHHHHHHHHSS-----